Protein AF-0000000071585240 (afdb_homodimer)

Solvent-accessible surface area (backbone atoms only — not comparable to full-atom values): 16404 Å² total; per-residue (Å²): 132,76,30,37,36,28,41,70,48,74,40,79,91,78,52,35,35,42,35,40,30,79,76,40,71,89,50,73,41,76,42,75,44,79,89,45,46,62,61,50,48,33,53,43,52,52,51,50,50,48,51,29,54,75,67,71,43,78,64,72,71,64,50,81,76,52,95,83,46,43,77,33,68,56,56,62,68,46,50,51,34,47,50,42,52,40,50,27,60,75,66,70,51,50,73,67,56,52,16,56,77,66,74,39,53,72,68,56,41,52,39,56,63,31,74,86,42,90,52,61,64,66,57,54,50,48,53,31,41,78,73,43,26,47,72,41,67,48,76,44,74,62,128,130,76,31,37,36,29,40,72,48,74,41,79,91,78,52,36,35,41,36,41,29,78,77,40,71,90,50,74,43,76,41,74,42,81,87,45,45,64,60,49,47,33,53,44,51,52,51,50,49,48,52,27,55,75,67,71,45,77,63,72,71,63,50,80,77,52,96,83,46,42,78,33,67,57,57,62,68,45,50,51,35,47,50,42,51,39,50,27,59,75,67,69,51,48,71,68,56,51,16,57,76,68,73,39,54,73,68,58,42,52,40,56,62,33,74,87,43,90,52,61,64,67,57,55,49,49,52,32,40,78,72,42,26,45,72,41,68,49,76,45,75,62,128

Organism: Yersinia pestis (NCBI:txid632)

Radius of gyration: 21.16 Å; Cα contacts (8 Å, |Δi|>4): 452; chains: 2; bounding box: 47×76×43 Å

InterPro domains:
  IPR031807 HicB-like antitoxin of toxin-antitoxin system [PF15970] (3-83)

Structure (mmCIF, N/CA/C/O backbone):
data_AF-0000000071585240-model_v1
#
loop_
_entity.id
_entity.type
_entity.pdbx_description
1 polymer 'Uncharacterized protein'
#
loop_
_atom_site.group_PDB
_atom_site.id
_atom_site.type_symbol
_atom_site.label_atom_id
_atom_site.label_alt_id
_atom_site.label_comp_id
_atom_site.label_asym_id
_atom_site.label_entity_id
_atom_site.label_seq_id
_atom_site.pdbx_PDB_ins_code
_atom_site.Cartn_x
_atom_site.Cartn_y
_atom_site.Cartn_z
_atom_site.occupancy
_atom_site.B_iso_or_equiv
_atom_site.auth_seq_id
_atom_site.auth_comp_id
_atom_site.auth_asym_id
_atom_site.auth_atom_id
_atom_site.pdbx_PDB_model_num
ATOM 1 N N . MET A 1 1 ? -0.156 11.031 -9.062 1 54.56 1 MET A N 1
ATOM 2 C CA . MET A 1 1 ? 0.652 11.156 -7.852 1 54.56 1 MET A CA 1
ATOM 3 C C . MET A 1 1 ? -0.176 11.711 -6.695 1 54.56 1 MET A C 1
ATOM 5 O O . MET A 1 1 ? -0.992 12.609 -6.891 1 54.56 1 MET A O 1
ATOM 9 N N . PHE A 1 2 ? -0.491 10.844 -5.594 1 74.19 2 PHE A N 1
ATOM 10 C CA . PHE A 1 2 ? -1.431 11.289 -4.57 1 74.19 2 PHE A CA 1
ATOM 11 C C . PHE A 1 2 ? -0.708 12.047 -3.467 1 74.19 2 PHE A C 1
ATOM 13 O O . PHE A 1 2 ? -0.363 11.477 -2.432 1 74.19 2 PHE A O 1
ATOM 20 N N . SER A 1 3 ? -0.188 13.266 -3.861 1 92.06 3 SER A N 1
ATOM 21 C CA . SER A 1 3 ? 0.303 14.195 -2.846 1 92.06 3 SER A CA 1
ATOM 22 C C . SER A 1 3 ? -0.641 15.383 -2.676 1 92.06 3 SER A C 1
ATOM 24 O O . SER A 1 3 ? -1.206 15.875 -3.652 1 92.06 3 SER A O 1
ATOM 26 N N . TYR A 1 4 ? -0.791 15.734 -1.414 1 96.81 4 TYR A N 1
ATOM 27 C CA . TYR A 1 4 ? -1.576 16.938 -1.155 1 96.81 4 TYR A CA 1
ATOM 28 C C . TYR A 1 4 ? -0.718 18.188 -1.29 1 96.81 4 TYR A C 1
ATOM 30 O O . TYR A 1 4 ? 0.447 18.203 -0.886 1 96.81 4 TYR A O 1
ATOM 38 N N . PRO A 1 5 ? -1.305 19.188 -1.881 1 97.19 5 PRO A N 1
ATOM 39 C CA . PRO A 1 5 ? -0.587 20.453 -1.889 1 97.19 5 PRO A CA 1
ATOM 40 C C . PRO A 1 5 ? -0.625 21.172 -0.536 1 97.19 5 PRO A C 1
ATOM 42 O O . PRO A 1 5 ? -1.643 21.125 0.159 1 97.19 5 PRO A O 1
ATOM 45 N N . ALA A 1 6 ? 0.444 21.766 -0.219 1 97.81 6 ALA A N 1
ATOM 46 C CA . ALA A 1 6 ? 0.525 22.672 0.917 1 97.81 6 ALA A CA 1
ATOM 47 C C . ALA A 1 6 ? 1.412 23.875 0.592 1 97.81 6 ALA A C 1
ATOM 49 O O . ALA A 1 6 ? 2.186 23.844 -0.369 1 97.81 6 ALA A O 1
ATOM 50 N N . SER A 1 7 ? 1.179 24.922 1.259 1 97.31 7 SER A N 1
ATOM 51 C CA . SER A 1 7 ? 2.035 26.094 1.187 1 97.31 7 SER A CA 1
ATOM 52 C C . SER A 1 7 ? 2.361 26.625 2.578 1 97.31 7 SER A C 1
ATOM 54 O O . SER A 1 7 ? 1.82 26.141 3.576 1 97.31 7 SER A O 1
ATOM 56 N N . TYR A 1 8 ? 3.396 27.453 2.59 1 97.12 8 TYR A N 1
ATOM 57 C CA . TYR A 1 8 ? 3.678 28.047 3.889 1 97.12 8 TYR A CA 1
ATOM 58 C C . TYR A 1 8 ? 4.027 29.531 3.742 1 97.12 8 TYR A C 1
ATOM 60 O O . TYR A 1 8 ? 4.414 29.969 2.66 1 97.12 8 TYR A O 1
ATOM 68 N N . THR A 1 9 ? 3.752 30.312 4.734 1 96.38 9 THR A N 1
ATOM 69 C CA . THR A 1 9 ? 4.195 31.688 4.898 1 96.38 9 THR A CA 1
ATOM 70 C C . THR A 1 9 ? 5.059 31.844 6.152 1 96.38 9 THR A C 1
ATOM 72 O O . THR A 1 9 ? 4.969 31.016 7.07 1 96.38 9 THR A O 1
ATOM 75 N N . VAL A 1 10 ? 5.91 32.875 6.094 1 95.56 10 VAL A N 1
ATOM 76 C CA . VAL A 1 10 ? 6.797 33.125 7.23 1 95.56 10 VAL A CA 1
ATOM 77 C C . VAL A 1 10 ? 6.391 34.406 7.949 1 95.56 10 VAL A C 1
ATOM 79 O O . VAL A 1 10 ? 6.145 35.438 7.309 1 95.56 10 VAL A O 1
ATOM 82 N N . ASP A 1 11 ? 6.168 34.25 9.242 1 95 11 ASP A N 1
ATOM 83 C CA . ASP A 1 11 ? 6.047 35.406 10.094 1 95 11 ASP A CA 1
ATOM 84 C C . ASP A 1 11 ? 7.414 35.875 10.602 1 95 11 ASP A C 1
ATOM 86 O O . ASP A 1 11 ? 7.969 35.281 11.523 1 95 11 ASP A O 1
ATOM 90 N N . GLU A 1 12 ? 7.906 36.906 10.086 1 92.31 12 GLU A N 1
ATOM 91 C CA . GLU A 1 12 ? 9.258 37.375 10.375 1 92.31 12 GLU A CA 1
ATOM 92 C C . GLU A 1 12 ? 9.398 37.781 11.836 1 92.31 12 GLU A C 1
ATOM 94 O O . GLU A 1 12 ? 10.477 37.656 12.414 1 92.31 12 GLU A O 1
ATOM 99 N N . ALA A 1 13 ? 8.398 38.312 12.398 1 95.12 13 ALA A N 1
ATOM 100 C CA . ALA A 1 13 ? 8.445 38.781 13.781 1 95.12 13 ALA A CA 1
ATOM 101 C C . ALA A 1 13 ? 8.609 37.625 14.758 1 95.12 13 ALA A C 1
ATOM 103 O O . ALA A 1 13 ? 9.414 37.688 15.688 1 95.12 13 ALA A O 1
ATOM 104 N N . SER A 1 14 ? 8 36.438 14.578 1 94.19 14 SER A N 1
ATOM 105 C CA . SER A 1 14 ? 7.992 35.312 15.484 1 94.19 14 SER A CA 1
ATOM 106 C C . SER A 1 14 ? 8.93 34.188 15 1 94.19 14 SER A C 1
ATOM 108 O O . SER A 1 14 ? 9.297 33.312 15.766 1 94.19 14 SER A O 1
ATOM 110 N N . GLY A 1 15 ? 9.32 34.281 13.781 1 94.62 15 GLY A N 1
ATOM 111 C CA . GLY A 1 15 ? 10.133 33.219 13.195 1 94.62 15 GLY A CA 1
ATOM 112 C C . GLY A 1 15 ? 9.344 31.969 12.898 1 94.62 15 GLY A C 1
ATOM 113 O O . GLY A 1 15 ? 9.93 30.906 12.656 1 94.62 15 GLY A O 1
ATOM 114 N N . GLU A 1 16 ? 8.039 32.156 12.953 1 96.38 16 GLU A N 1
ATOM 115 C CA . GLU A 1 16 ? 7.152 31.016 12.758 1 96.38 16 GLU A CA 1
ATOM 116 C C . GLU A 1 16 ? 6.852 30.797 11.281 1 96.38 16 GLU A C 1
ATOM 118 O O . GLU A 1 16 ? 6.684 31.766 10.523 1 96.38 16 GLU A O 1
ATOM 123 N N . TYR A 1 17 ? 6.82 29.531 10.883 1 97.44 17 TYR A N 1
ATOM 124 C CA . TYR A 1 17 ? 6.336 29.125 9.57 1 97.44 17 TYR A CA 1
ATOM 125 C C . TYR A 1 17 ? 4.906 28.609 9.656 1 97.44 17 TYR A C 1
ATOM 127 O O . TYR A 1 17 ? 4.645 27.609 10.328 1 97.44 17 TYR A O 1
ATOM 135 N N . HIS A 1 18 ? 4.02 29.281 8.953 1 97.62 18 HIS A N 1
ATOM 136 C CA . HIS A 1 18 ? 2.615 28.891 8.945 1 97.62 18 HIS A CA 1
ATOM 137 C C . HIS A 1 18 ? 2.277 28.078 7.695 1 97.62 18 HIS A C 1
ATOM 139 O O . HIS A 1 18 ? 2.377 28.594 6.574 1 97.62 18 HIS A O 1
ATOM 145 N N . ILE A 1 19 ? 1.881 26.844 7.93 1 98.19 19 ILE A N 1
ATOM 146 C CA . ILE A 1 19 ? 1.577 25.953 6.82 1 98.19 19 ILE A CA 1
ATOM 147 C C . ILE A 1 19 ? 0.077 25.969 6.539 1 98.19 19 ILE A C 1
ATOM 149 O O . ILE A 1 19 ? -0.736 25.906 7.465 1 98.19 19 ILE A O 1
ATOM 153 N N . HIS A 1 20 ? -0.291 26.031 5.266 1 97.5 20 HIS A N 1
ATOM 154 C CA . HIS A 1 20 ? -1.669 26.078 4.789 1 97.5 20 HIS A CA 1
ATOM 155 C C . HIS A 1 20 ? -1.977 24.891 3.883 1 97.5 20 HIS A C 1
ATOM 157 O O . HIS A 1 20 ? -1.123 24.469 3.1 1 97.5 20 HIS A O 1
ATOM 163 N N . TYR A 1 21 ? -3.168 24.484 4.008 1 98 21 TYR A N 1
ATOM 164 C CA . TYR A 1 21 ? -3.596 23.312 3.248 1 98 21 TYR A CA 1
ATOM 165 C C . TYR A 1 21 ? -4.812 23.625 2.391 1 98 21 TYR A C 1
ATOM 167 O O . TYR A 1 21 ? -5.918 23.797 2.912 1 98 21 TYR A O 1
ATOM 175 N N . ARG A 1 22 ? -4.656 23.516 1.12 1 96.56 22 ARG A N 1
ATOM 176 C CA . ARG A 1 22 ? -5.738 23.875 0.215 1 96.56 22 ARG A CA 1
ATOM 177 C C . ARG A 1 22 ? -6.918 22.922 0.362 1 96.56 22 ARG A C 1
ATOM 179 O O . ARG A 1 22 ? -8.078 23.344 0.308 1 96.56 22 ARG A O 1
ATOM 186 N N . ASP A 1 23 ? -6.672 21.672 0.586 1 97.56 23 ASP A N 1
ATOM 187 C CA . ASP A 1 23 ? -7.723 20.656 0.623 1 97.56 23 ASP A CA 1
ATOM 188 C C . ASP A 1 23 ? -8.289 20.516 2.033 1 97.56 23 ASP A C 1
ATOM 190 O O . ASP A 1 23 ? -9.289 19.828 2.234 1 97.56 23 ASP A O 1
ATOM 194 N N . PHE A 1 24 ? -7.633 21.062 2.982 1 97.62 24 PHE A N 1
ATOM 195 C CA . PHE A 1 24 ? -8.094 21.125 4.363 1 97.62 24 PHE A CA 1
ATOM 196 C C . PHE A 1 24 ? -8.008 22.547 4.898 1 97.62 24 PHE A C 1
ATOM 198 O O . PHE A 1 24 ? -7.203 22.844 5.789 1 97.62 24 PHE A O 1
ATOM 205 N N . PRO A 1 25 ? -8.875 23.438 4.504 1 95.75 25 PRO A N 1
ATOM 206 C CA . PRO A 1 25 ? -8.734 24.859 4.754 1 95.75 25 PRO A CA 1
ATOM 207 C C . PRO A 1 25 ? -8.859 25.219 6.234 1 95.75 25 PRO A C 1
ATOM 209 O O . PRO A 1 25 ? -8.383 26.281 6.664 1 95.75 25 PRO A O 1
ATOM 212 N N . GLU A 1 26 ? -9.469 24.391 6.996 1 94.19 26 GLU A N 1
ATOM 213 C CA . GLU A 1 26 ? -9.648 24.672 8.414 1 94.19 26 GLU A CA 1
ATOM 214 C C . GLU A 1 26 ? -8.398 24.312 9.211 1 94.19 26 GLU A C 1
ATOM 216 O O . GLU A 1 26 ? -8.297 24.625 10.398 1 94.19 26 GLU A O 1
ATOM 221 N N . LEU A 1 27 ? -7.516 23.625 8.555 1 95.06 27 LEU A N 1
ATOM 222 C CA . LEU A 1 27 ? -6.305 23.156 9.211 1 95.06 27 LEU A CA 1
ATOM 223 C C . LEU A 1 27 ? -5.18 24.172 9.086 1 95.06 27 LEU A C 1
ATOM 225 O O . LEU A 1 27 ? -5.039 24.828 8.047 1 95.06 27 LEU A O 1
ATOM 229 N N . ASN A 1 28 ? -4.426 24.328 10.062 1 93.31 28 ASN A N 1
ATOM 230 C CA . ASN A 1 28 ? -3.184 25.094 10.078 1 93.31 28 ASN A CA 1
ATOM 231 C C . ASN A 1 28 ? -2.117 24.422 10.93 1 93.31 28 ASN A C 1
ATOM 233 O O . ASN A 1 28 ? -2.428 23.812 11.961 1 93.31 28 ASN A O 1
ATOM 237 N N . SER A 1 29 ? -0.924 24.453 10.438 1 97.5 29 SER A N 1
ATOM 238 C CA . SER A 1 29 ? 0.234 23.953 11.164 1 97.5 29 SER A CA 1
ATOM 239 C C . SER A 1 29 ? 1.315 25.016 11.297 1 97.5 29 SER A C 1
ATOM 241 O O . SER A 1 29 ? 1.409 25.922 10.469 1 97.5 29 SER A O 1
ATOM 243 N N . VAL A 1 30 ? 2.031 24.953 12.367 1 97.25 30 VAL A N 1
ATOM 244 C CA . VAL A 1 30 ? 3.127 25.891 12.594 1 97.25 30 VAL A CA 1
ATOM 245 C C . VAL A 1 30 ? 4.395 25.109 12.961 1 97.25 30 VAL A C 1
ATOM 247 O O . VAL A 1 30 ? 4.336 24.109 13.664 1 97.25 30 VAL A O 1
ATOM 250 N N . THR A 1 31 ? 5.449 25.531 12.461 1 97.62 31 THR A N 1
ATOM 251 C CA . THR A 1 31 ? 6.762 25.031 12.852 1 97.62 31 THR A CA 1
ATOM 252 C C . THR A 1 31 ? 7.762 26.172 12.961 1 97.62 31 THR A C 1
ATOM 254 O O . THR A 1 31 ? 7.484 27.297 12.531 1 97.62 31 THR A O 1
ATOM 257 N N . TYR A 1 32 ? 8.906 25.969 13.578 1 95.81 32 TYR A N 1
ATOM 258 C CA . TYR A 1 32 ? 9.859 27.031 13.852 1 95.81 32 TYR A CA 1
ATOM 259 C C . TYR A 1 32 ? 11.125 26.844 13.023 1 95.81 32 TYR A C 1
ATOM 261 O O . TYR A 1 32 ? 12.133 27.531 13.25 1 95.81 32 TYR A O 1
ATOM 269 N N . SER A 1 33 ? 11.133 25.906 12.172 1 95.75 33 SER A N 1
ATOM 270 C CA . SER A 1 33 ? 12.273 25.656 11.305 1 95.75 33 SER A CA 1
ATOM 271 C C . SER A 1 33 ? 11.82 25.297 9.891 1 95.75 33 SER A C 1
ATOM 273 O O . SER A 1 33 ? 10.914 24.484 9.711 1 95.75 33 SER A O 1
ATOM 275 N N . LEU A 1 34 ? 12.461 25.891 8.953 1 94.38 34 LEU A N 1
ATOM 276 C CA . LEU A 1 34 ? 12.188 25.594 7.555 1 94.38 34 LEU A CA 1
ATOM 277 C C . LEU A 1 34 ? 12.398 24.125 7.258 1 94.38 34 LEU A C 1
ATOM 279 O O . LEU A 1 34 ? 11.641 23.516 6.496 1 94.38 34 LEU A O 1
ATOM 283 N N . GLU A 1 35 ? 13.336 23.5 7.887 1 95.69 35 GLU A N 1
ATOM 284 C CA . GLU A 1 35 ? 13.688 22.109 7.648 1 95.69 35 GLU A CA 1
ATOM 285 C C . GLU A 1 35 ? 12.57 21.172 8.102 1 95.69 35 GLU A C 1
ATOM 287 O O . GLU A 1 35 ? 12.484 20.031 7.633 1 95.69 35 GLU A O 1
ATOM 292 N N . ASP A 1 36 ? 11.641 21.656 8.945 1 96.81 36 ASP A N 1
ATOM 293 C CA . ASP A 1 36 ? 10.609 20.812 9.531 1 96.81 36 ASP A CA 1
ATOM 294 C C . ASP A 1 36 ? 9.281 20.984 8.797 1 96.81 36 ASP A C 1
ATOM 296 O O . ASP A 1 36 ? 8.305 20.281 9.094 1 96.81 36 ASP A O 1
ATOM 300 N N . VAL A 1 37 ? 9.234 21.891 7.824 1 96.62 37 VAL A N 1
ATOM 301 C CA . VAL A 1 37 ? 7.969 22.281 7.203 1 96.62 37 VAL A CA 1
ATOM 302 C C . VAL A 1 37 ? 7.316 21.062 6.555 1 96.62 37 VAL A C 1
ATOM 304 O O . VAL A 1 37 ? 6.125 20.812 6.754 1 96.62 37 VAL A O 1
ATOM 307 N N . GLU A 1 38 ? 8.078 20.25 5.859 1 94.31 38 GLU A N 1
ATOM 308 C CA . GLU A 1 38 ? 7.508 19.094 5.16 1 94.31 38 GLU A CA 1
ATOM 309 C C . GLU A 1 38 ? 6.953 18.078 6.145 1 94.31 38 GLU A C 1
ATOM 311 O O . GLU A 1 38 ? 5.852 17.562 5.953 1 94.31 38 GLU A O 1
ATOM 316 N N . LEU A 1 39 ? 7.75 17.812 7.113 1 95.44 39 LEU A N 1
ATOM 317 C CA . LEU A 1 39 ? 7.324 16.844 8.125 1 95.44 39 LEU A CA 1
ATOM 318 C C . LEU A 1 39 ? 6.066 17.328 8.836 1 95.44 39 LEU A C 1
ATOM 320 O O . LEU A 1 39 ? 5.125 16.562 9.039 1 95.44 39 LEU A O 1
ATOM 324 N N . GLU A 1 40 ? 6.086 18.578 9.203 1 97.69 40 GLU A N 1
ATOM 325 C CA . GLU A 1 40 ? 4.926 19.172 9.859 1 97.69 40 GLU A CA 1
ATOM 326 C C . GLU A 1 40 ? 3.699 19.125 8.953 1 97.69 40 GLU A C 1
ATOM 328 O O . GLU A 1 40 ? 2.586 18.859 9.414 1 97.69 40 GLU A O 1
ATOM 333 N N . ALA A 1 41 ? 3.955 19.375 7.684 1 97.81 41 ALA A N 1
ATOM 334 C CA . ALA A 1 41 ? 2.859 19.359 6.719 1 97.81 41 ALA A CA 1
ATOM 335 C C . ALA A 1 41 ? 2.24 17.953 6.625 1 97.81 41 ALA A C 1
ATOM 337 O O . ALA A 1 41 ? 1.017 17.828 6.562 1 97.81 41 ALA A O 1
ATOM 338 N N . GLN A 1 42 ? 3.053 16.938 6.629 1 96.38 42 GLN A N 1
ATOM 339 C CA . GLN A 1 42 ? 2.549 15.57 6.562 1 96.38 42 GLN A CA 1
ATOM 340 C C . GLN A 1 42 ? 1.709 15.234 7.793 1 96.38 42 GLN A C 1
ATOM 342 O O . GLN A 1 42 ? 0.634 14.641 7.676 1 96.38 42 GLN A O 1
ATOM 347 N N . GLU A 1 43 ? 2.205 15.609 8.914 1 97.19 43 GLU A N 1
ATOM 348 C CA . GLU A 1 43 ? 1.443 15.406 10.141 1 97.19 43 GLU A CA 1
ATOM 349 C C . GLU A 1 43 ? 0.112 16.156 10.102 1 97.19 43 GLU A C 1
ATOM 351 O O . GLU A 1 43 ? -0.904 15.648 10.578 1 97.19 43 GLU A O 1
ATOM 356 N N . GLY A 1 44 ? 0.169 17.344 9.578 1 97.62 44 GLY A N 1
ATOM 357 C CA . GLY A 1 44 ? -1.056 18.109 9.406 1 97.62 44 GLY A CA 1
ATOM 358 C C . GLY A 1 44 ? -2.09 17.391 8.547 1 97.62 44 GLY A C 1
ATOM 359 O O . GLY A 1 44 ? -3.268 17.344 8.906 1 97.62 44 GLY A O 1
ATOM 360 N N . ILE A 1 45 ? -1.658 16.859 7.477 1 97.06 45 ILE A N 1
ATOM 361 C CA . ILE A 1 45 ? -2.568 16.141 6.59 1 97.06 45 ILE A CA 1
ATOM 362 C C . ILE A 1 45 ? -3.17 14.953 7.328 1 97.06 45 ILE A C 1
ATOM 364 O O . ILE A 1 45 ? -4.371 14.695 7.227 1 97.06 45 ILE A O 1
ATOM 368 N N . LYS A 1 46 ? -2.35 14.211 8.055 1 97.19 46 LYS A N 1
ATOM 369 C CA . LYS A 1 46 ? -2.854 13.102 8.867 1 97.19 46 LYS A CA 1
ATOM 370 C C . LYS A 1 46 ? -3.941 13.578 9.82 1 97.19 46 LYS A C 1
ATOM 372 O O . LYS A 1 46 ? -5 12.953 9.93 1 97.19 46 LYS A O 1
ATOM 377 N N . ASN A 1 47 ? -3.691 14.711 10.461 1 97.94 47 ASN A N 1
ATOM 378 C CA . ASN A 1 47 ? -4.664 15.297 11.375 1 97.94 47 ASN A CA 1
ATOM 379 C C . ASN A 1 47 ? -5.957 15.672 10.648 1 97.94 47 ASN A C 1
ATOM 381 O O . ASN A 1 47 ? -7.051 15.477 11.188 1 97.94 47 ASN A O 1
ATOM 385 N N . GLY A 1 48 ? -5.816 16.266 9.492 1 97.88 48 GLY A N 1
ATOM 386 C CA . GLY A 1 48 ? -6.988 16.609 8.703 1 97.88 48 GLY A CA 1
ATOM 387 C C . GLY A 1 48 ? -7.832 15.406 8.336 1 97.88 48 GLY A C 1
ATOM 388 O O . GLY A 1 48 ? -9.062 15.445 8.461 1 97.88 48 GLY A O 1
ATOM 389 N N . VAL A 1 49 ? -7.195 14.352 7.934 1 97.88 49 VAL A N 1
ATOM 390 C CA . VAL A 1 49 ? -7.891 13.117 7.586 1 97.88 49 VAL A CA 1
ATOM 391 C C . VAL A 1 49 ? -8.617 12.57 8.812 1 97.88 49 VAL A C 1
ATOM 393 O O . VAL A 1 49 ? -9.797 12.227 8.742 1 97.88 49 VAL A O 1
ATOM 396 N N . ALA A 1 50 ? -7.914 12.531 9.914 1 97.75 50 ALA A N 1
ATOM 397 C CA . ALA A 1 50 ? -8.5 12.047 11.164 1 97.75 50 ALA A CA 1
ATOM 398 C C . ALA A 1 50 ? -9.727 12.875 11.547 1 97.75 50 ALA A C 1
ATOM 400 O O . ALA A 1 50 ? -10.734 12.328 11.992 1 97.75 50 ALA A O 1
ATOM 401 N N . ALA A 1 51 ? -9.656 14.164 11.391 1 97.62 51 ALA A N 1
ATOM 402 C CA . ALA A 1 51 ? -10.75 15.062 11.75 1 97.62 51 ALA A CA 1
ATOM 403 C C . ALA A 1 51 ? -11.984 14.797 10.891 1 97.62 51 ALA A C 1
ATOM 405 O O . ALA A 1 51 ? -13.109 14.734 11.398 1 97.62 51 ALA A O 1
ATOM 406 N N . GLU A 1 52 ? -11.734 14.688 9.586 1 97.69 52 GLU A N 1
ATOM 407 C CA . GLU A 1 52 ? -12.852 14.383 8.695 1 97.69 52 GLU A CA 1
ATOM 408 C C . GLU A 1 52 ? -13.508 13.062 9.07 1 97.69 52 GLU A C 1
ATOM 410 O O . GLU A 1 52 ? -14.734 12.945 9.055 1 97.69 52 GLU A O 1
ATOM 415 N N . MET A 1 53 ? -12.695 12.07 9.383 1 97.62 53 MET A N 1
ATOM 416 C CA . MET A 1 53 ? -13.219 10.758 9.758 1 97.62 53 MET A CA 1
ATOM 417 C C . MET A 1 53 ? -14.055 10.852 11.023 1 97.62 53 MET A C 1
ATOM 419 O O . MET A 1 53 ? -15.141 10.273 11.102 1 97.62 53 MET A O 1
ATOM 423 N N . GLU A 1 54 ? -13.539 11.539 11.969 1 96.31 54 GLU A N 1
ATOM 424 C CA . GLU A 1 54 ? -14.242 11.711 13.234 1 96.31 54 GLU A CA 1
ATOM 425 C C . GLU A 1 54 ? -15.609 12.344 13.023 1 96.31 54 GLU A C 1
ATOM 427 O O . GLU A 1 54 ? -16.578 11.969 13.688 1 96.31 54 GLU A O 1
ATOM 432 N N . GLU A 1 55 ? -15.695 13.227 12.078 1 96.81 55 GLU A N 1
ATOM 433 C CA . GLU A 1 55 ? -16.938 13.945 11.82 1 96.81 55 GLU A CA 1
ATOM 434 C C . GLU A 1 55 ? -17.766 13.25 10.742 1 96.81 55 GLU A C 1
ATOM 436 O O . GLU A 1 55 ? -18.781 13.781 10.289 1 96.81 55 GLU A O 1
ATOM 441 N N . ARG A 1 56 ? -17.281 12.164 10.266 1 96.56 56 ARG A N 1
ATOM 442 C CA . ARG A 1 56 ? -17.953 11.367 9.25 1 96.56 56 ARG A CA 1
ATOM 443 C C . ARG A 1 56 ? -18.188 12.188 7.984 1 96.56 56 ARG A C 1
ATOM 445 O O . ARG A 1 56 ? -19.297 12.211 7.449 1 96.56 56 ARG A O 1
ATOM 452 N N . ARG A 1 57 ? -17.156 12.867 7.574 1 97.62 57 ARG A N 1
ATOM 453 C CA . ARG A 1 57 ? -17.172 13.641 6.336 1 97.62 57 ARG A CA 1
ATOM 454 C C . ARG A 1 57 ? -16.234 13.023 5.297 1 97.62 57 ARG A C 1
ATOM 456 O O . ARG A 1 57 ? -15.297 12.312 5.648 1 97.62 57 ARG A O 1
ATOM 463 N N . LEU A 1 58 ? -16.531 13.312 4.051 1 97.75 58 LEU A N 1
ATOM 464 C CA . LEU A 1 58 ? -15.695 12.844 2.957 1 97.75 58 LEU A CA 1
ATOM 465 C C . LEU A 1 58 ? -14.297 13.445 3.045 1 97.75 58 LEU A C 1
ATOM 467 O O . LEU A 1 58 ? -14.148 14.641 3.326 1 97.75 58 LEU A O 1
ATOM 471 N N . ILE A 1 59 ? -13.367 12.609 2.91 1 97.69 59 ILE A N 1
ATOM 472 C CA . ILE A 1 59 ? -11.984 13.07 2.816 1 97.69 59 ILE A CA 1
ATOM 473 C C . ILE A 1 59 ? -11.688 13.523 1.39 1 97.69 59 ILE A C 1
ATOM 475 O O . ILE A 1 59 ? -11.891 12.766 0.437 1 97.69 59 ILE A O 1
ATOM 479 N N . PRO A 1 60 ? -11.242 14.703 1.225 1 96.88 60 PRO A N 1
ATOM 480 C CA . PRO A 1 60 ? -11.047 15.211 -0.136 1 96.88 60 PRO A CA 1
ATOM 481 C C . PRO A 1 60 ? -9.891 14.516 -0.858 1 96.88 60 PRO A C 1
ATOM 483 O O . PRO A 1 60 ? -8.898 14.148 -0.229 1 96.88 60 PRO A O 1
ATOM 486 N N . ALA A 1 61 ? -10.07 14.383 -2.133 1 95 61 ALA A N 1
ATOM 487 C CA . ALA A 1 61 ? -8.938 14.008 -2.967 1 95 61 ALA A CA 1
ATOM 488 C C . ALA A 1 61 ? -7.918 15.141 -3.057 1 95 61 ALA A C 1
ATOM 490 O O . ALA A 1 61 ? -8.273 16.312 -2.957 1 95 61 ALA A O 1
ATOM 491 N N . PRO A 1 62 ? -6.672 14.766 -3.195 1 95.75 62 PRO A N 1
ATOM 492 C CA . PRO A 1 62 ? -5.668 15.82 -3.352 1 95.75 62 PRO A CA 1
ATOM 493 C C . PRO A 1 62 ? -5.902 16.672 -4.594 1 95.75 62 PRO A C 1
ATOM 495 O O . PRO A 1 62 ? -6.129 16.141 -5.684 1 95.75 62 PRO A O 1
ATOM 498 N N . SER A 1 63 ? -5.844 17.969 -4.41 1 95.69 63 SER A N 1
ATOM 499 C CA . SER A 1 63 ? -5.895 18.891 -5.539 1 95.69 63 SER A CA 1
ATOM 500 C C . SER A 1 63 ? -4.578 18.891 -6.309 1 95.69 63 SER A C 1
ATOM 502 O O . SER A 1 63 ? -3.547 18.469 -5.785 1 95.69 63 SER A O 1
ATOM 504 N N . ALA A 1 64 ? -4.66 19.406 -7.504 1 94.38 64 ALA A N 1
ATOM 505 C CA . ALA A 1 64 ? -3.455 19.516 -8.32 1 94.38 64 ALA A CA 1
ATOM 506 C C . ALA A 1 64 ? -2.463 20.5 -7.695 1 94.38 64 ALA A C 1
ATOM 508 O O . ALA A 1 64 ? -2.859 21.531 -7.137 1 94.38 64 ALA A O 1
ATOM 509 N N . LEU A 1 65 ? -1.224 20.141 -7.859 1 95.12 65 LEU A N 1
ATOM 510 C CA . LEU A 1 65 ? -0.175 21.031 -7.379 1 95.12 65 LEU A CA 1
ATOM 511 C C . LEU A 1 65 ? -0.168 22.344 -8.164 1 95.12 65 LEU A C 1
ATOM 513 O O . LEU A 1 65 ? -0.391 22.344 -9.383 1 95.12 65 LEU A O 1
ATOM 517 N N . GLN A 1 66 ? -0.008 23.406 -7.535 1 95.56 66 GLN A N 1
ATOM 518 C CA . GLN A 1 66 ? 0.197 24.734 -8.117 1 95.56 66 GLN A CA 1
ATOM 519 C C . GLN A 1 66 ? 1.623 25.219 -7.887 1 95.56 66 GLN A C 1
ATOM 521 O O . GLN A 1 66 ? 2.32 24.719 -7.004 1 95.56 66 GLN A O 1
ATOM 526 N N . PRO A 1 67 ? 2.043 26.172 -8.773 1 95.19 67 PRO A N 1
ATOM 527 C CA . PRO A 1 67 ? 3.389 26.703 -8.555 1 95.19 67 PRO A CA 1
ATOM 528 C C . PRO A 1 67 ? 3.598 27.188 -7.121 1 95.19 67 PRO A C 1
ATOM 530 O O . PRO A 1 67 ? 2.748 27.906 -6.578 1 95.19 67 PRO A O 1
ATOM 533 N N . GLY A 1 68 ? 4.715 26.734 -6.531 1 93.69 68 GLY A N 1
ATOM 534 C CA . GLY A 1 68 ? 5.035 27.172 -5.184 1 93.69 68 GLY A CA 1
ATOM 535 C C . GLY A 1 68 ? 4.566 26.203 -4.117 1 93.69 68 GLY A C 1
ATOM 536 O O . GLY A 1 68 ? 4.984 26.281 -2.961 1 93.69 68 GLY A O 1
ATOM 537 N N . ASP A 1 69 ? 3.768 25.266 -4.465 1 95.94 69 ASP A N 1
ATOM 538 C CA . ASP A 1 69 ? 3.281 24.266 -3.512 1 95.94 69 ASP A CA 1
ATOM 539 C C . ASP A 1 69 ? 4.398 23.312 -3.096 1 95.94 69 ASP A C 1
ATOM 541 O O . ASP A 1 69 ? 5.305 23.031 -3.881 1 95.94 69 ASP A O 1
ATOM 545 N N . ILE A 1 70 ? 4.246 22.938 -1.849 1 94.69 70 ILE A N 1
ATOM 546 C CA . ILE A 1 70 ? 4.926 21.734 -1.402 1 94.69 70 ILE A CA 1
ATOM 547 C C . ILE A 1 70 ? 4.043 20.516 -1.678 1 94.69 70 ILE A C 1
ATOM 549 O O . ILE A 1 70 ? 2.836 20.547 -1.437 1 94.69 70 ILE A O 1
ATOM 553 N N . ALA A 1 71 ? 4.684 19.5 -2.33 1 94.75 71 ALA A N 1
ATOM 554 C CA . ALA A 1 71 ? 3.979 18.234 -2.486 1 94.75 71 ALA A CA 1
ATOM 555 C C . ALA A 1 71 ? 4.109 17.375 -1.232 1 94.75 71 ALA A C 1
ATOM 557 O O . ALA A 1 71 ? 5.188 16.859 -0.938 1 94.75 71 ALA A O 1
ATOM 558 N N . VAL A 1 72 ? 3.062 17.188 -0.523 1 95.56 72 VAL A N 1
ATOM 559 C CA . VAL A 1 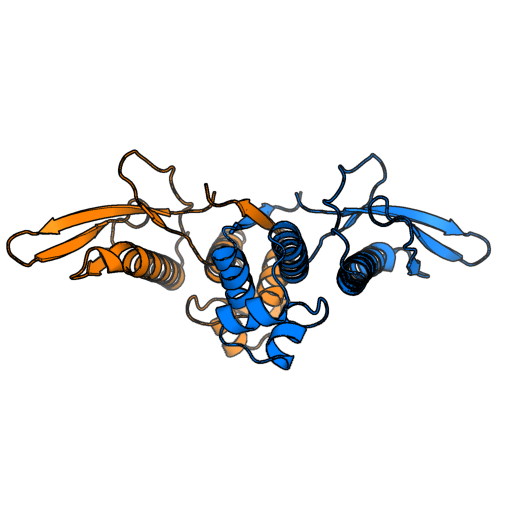72 ? 3.111 16.469 0.746 1 95.56 72 VAL A CA 1
ATOM 560 C C . VAL A 1 72 ? 2.764 15 0.52 1 95.56 72 VAL A C 1
ATOM 562 O O . VAL A 1 72 ? 1.637 14.68 0.142 1 95.56 72 VAL A O 1
ATOM 565 N N . HIS A 1 73 ? 3.725 14.188 0.768 1 92.19 73 HIS A N 1
ATOM 566 C CA . HIS A 1 73 ? 3.521 12.75 0.635 1 92.19 73 HIS A CA 1
ATOM 567 C C . HIS A 1 73 ? 2.605 12.219 1.732 1 92.19 73 HIS A C 1
ATOM 569 O O . HIS A 1 73 ? 2.768 12.562 2.904 1 92.19 73 HIS A O 1
ATOM 575 N N . VAL A 1 74 ? 1.681 11.438 1.329 1 93.88 74 VAL A N 1
ATOM 576 C CA . VAL A 1 74 ? 0.793 10.766 2.27 1 93.88 74 VAL A CA 1
ATOM 577 C C . VAL A 1 74 ? 1.171 9.289 2.365 1 93.88 74 VAL A C 1
ATOM 579 O O . VAL A 1 74 ? 1.167 8.57 1.36 1 93.88 74 VAL A O 1
ATOM 582 N N . PRO A 1 75 ? 1.504 8.828 3.574 1 94.62 75 PRO A N 1
ATOM 583 C CA . PRO A 1 75 ? 1.837 7.41 3.709 1 94.62 75 PRO A CA 1
ATOM 584 C C . PRO A 1 75 ? 0.742 6.492 3.17 1 94.62 75 PRO A C 1
ATOM 586 O O . PRO A 1 75 ? -0.442 6.836 3.234 1 94.62 75 PRO A O 1
ATOM 589 N N . ILE A 1 76 ? 1.104 5.348 2.715 1 95.5 76 ILE A N 1
ATOM 590 C CA . ILE A 1 76 ? 0.229 4.383 2.061 1 95.5 76 ILE A CA 1
ATOM 591 C C . ILE A 1 76 ? -0.929 4.023 2.988 1 95.5 76 ILE A C 1
ATOM 593 O O . ILE A 1 76 ? -2.09 4.016 2.57 1 95.5 76 ILE A O 1
ATOM 597 N N . LEU A 1 77 ? -0.613 3.736 4.242 1 96.19 77 LEU 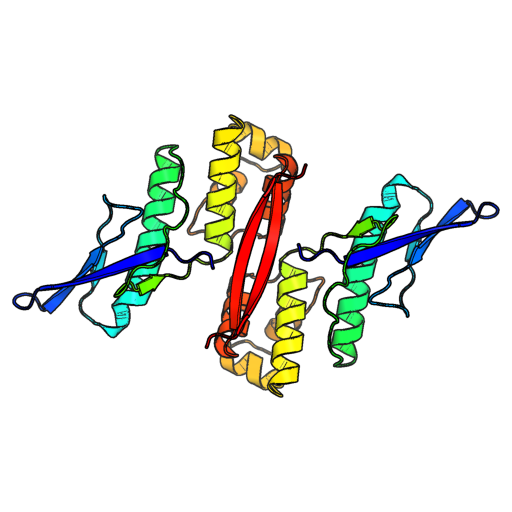A N 1
ATOM 598 C CA . LEU A 1 77 ? -1.64 3.328 5.195 1 96.19 77 LEU A CA 1
ATOM 599 C C . LEU A 1 77 ? -2.686 4.422 5.371 1 96.19 77 LEU A C 1
ATO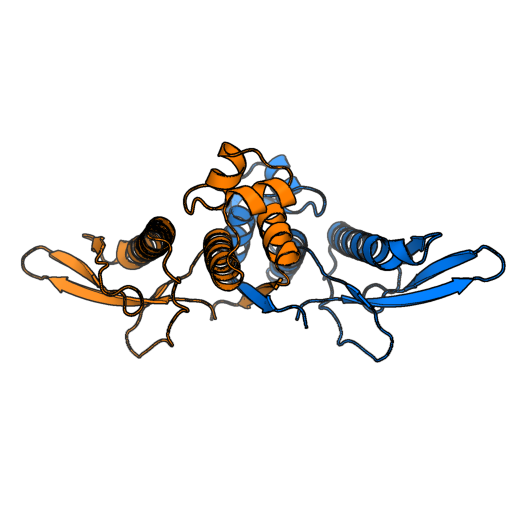M 601 O O . LEU A 1 77 ? -3.883 4.141 5.445 1 96.19 77 LEU A O 1
ATOM 605 N N . VAL A 1 78 ? -2.236 5.629 5.453 1 96.25 78 VAL A N 1
ATOM 606 C CA . VAL A 1 78 ? -3.156 6.746 5.645 1 96.25 78 VAL A CA 1
ATOM 607 C C . VAL A 1 78 ? -4.07 6.879 4.43 1 96.25 78 VAL A C 1
ATOM 609 O O . VAL A 1 78 ? -5.277 7.074 4.57 1 96.25 78 VAL A O 1
ATOM 612 N N . ARG A 1 79 ? -3.512 6.781 3.324 1 96.25 79 ARG A N 1
ATOM 613 C CA . ARG A 1 79 ? -4.293 6.863 2.094 1 96.25 79 ARG A CA 1
ATOM 614 C C . ARG A 1 79 ? -5.328 5.746 2.031 1 96.25 79 ARG A C 1
ATOM 616 O O . ARG A 1 79 ? -6.488 5.988 1.688 1 96.25 79 ARG A O 1
ATOM 623 N N . LEU A 1 80 ? -4.898 4.57 2.32 1 96.81 80 LEU A N 1
ATOM 624 C CA . LEU A 1 80 ? -5.82 3.441 2.297 1 96.81 80 LEU A CA 1
ATOM 625 C C . LEU A 1 80 ? -6.957 3.645 3.297 1 96.81 80 LEU A C 1
ATOM 627 O O . LEU A 1 80 ? -8.117 3.346 2.996 1 96.81 80 LEU A O 1
ATOM 631 N N . LYS A 1 81 ? -6.613 4.109 4.449 1 97.62 81 LYS A N 1
ATOM 632 C CA . LYS A 1 81 ? -7.641 4.363 5.457 1 97.62 81 LYS A CA 1
ATOM 633 C C . LYS A 1 81 ? -8.609 5.449 4.996 1 97.62 81 LYS A C 1
ATOM 635 O O . LYS A 1 81 ? -9.812 5.34 5.203 1 97.62 81 LYS A O 1
ATOM 640 N N . ALA A 1 82 ? -8.062 6.469 4.41 1 97.38 82 ALA A N 1
ATOM 641 C CA . ALA A 1 82 ? -8.906 7.535 3.879 1 97.38 82 ALA A CA 1
ATOM 642 C C . ALA A 1 82 ? -9.875 7 2.824 1 97.38 82 ALA A C 1
ATOM 644 O O . ALA A 1 82 ? -11.062 7.316 2.842 1 97.38 82 ALA A O 1
ATOM 645 N N . GLU A 1 83 ? -9.359 6.211 1.967 1 97 83 GLU A N 1
ATOM 646 C CA . GLU A 1 83 ? -10.172 5.641 0.895 1 97 83 GLU A CA 1
ATOM 647 C C . GLU A 1 83 ? -11.219 4.68 1.447 1 97 83 GLU A C 1
ATOM 649 O O . GLU A 1 83 ? -12.352 4.637 0.952 1 97 83 GLU A O 1
ATOM 654 N N . LEU A 1 84 ? -10.805 3.906 2.424 1 98.06 84 LEU A N 1
ATOM 655 C CA . LEU A 1 84 ? -11.766 3.008 3.051 1 98.06 84 LEU A CA 1
ATOM 656 C C . LEU A 1 84 ? -12.906 3.795 3.691 1 98.06 84 LEU A C 1
ATOM 658 O O . LEU A 1 84 ? -14.078 3.453 3.514 1 98.06 84 LEU A O 1
ATOM 662 N N . HIS A 1 85 ? -12.57 4.824 4.426 1 98.31 85 HIS A N 1
ATOM 663 C CA . HIS A 1 85 ? -13.57 5.691 5.031 1 98.31 85 HIS A CA 1
ATOM 664 C C . HIS A 1 85 ? -14.547 6.223 3.986 1 98.31 85 HIS A C 1
ATOM 666 O O . HIS A 1 85 ? -15.766 6.145 4.168 1 98.31 85 HIS A O 1
ATOM 672 N N . ASN A 1 86 ? -14 6.766 2.895 1 98 86 ASN A N 1
ATOM 673 C CA . ASN A 1 86 ? -14.844 7.309 1.832 1 98 86 ASN A CA 1
ATOM 674 C C . ASN A 1 86 ? -15.727 6.23 1.213 1 98 86 ASN A C 1
ATOM 676 O O . ASN A 1 86 ? -16.891 6.484 0.904 1 98 86 ASN A O 1
ATOM 680 N N . ALA A 1 87 ? -15.195 5.047 1.011 1 98 87 ALA A N 1
ATOM 681 C CA . ALA A 1 87 ? -15.961 3.93 0.463 1 98 87 ALA A CA 1
ATOM 682 C C . ALA A 1 87 ? -17.109 3.549 1.389 1 98 87 ALA A C 1
ATOM 684 O O . ALA A 1 87 ? -18.219 3.268 0.926 1 98 87 ALA A O 1
ATOM 685 N N . MET A 1 88 ? -16.812 3.504 2.668 1 98.31 88 MET A N 1
ATOM 686 C CA . MET A 1 88 ? -17.844 3.176 3.652 1 98.31 88 MET A CA 1
ATOM 687 C C . MET A 1 88 ? -18.953 4.215 3.645 1 98.31 88 MET A C 1
ATOM 689 O O . MET A 1 88 ? -20.141 3.867 3.693 1 98.31 88 MET A O 1
ATOM 693 N N . LEU A 1 89 ? -18.578 5.469 3.566 1 97.56 89 LEU A N 1
ATOM 694 C CA . LEU A 1 89 ? -19.578 6.531 3.492 1 97.56 89 LEU A CA 1
ATOM 695 C C . LEU A 1 89 ? -20.422 6.395 2.232 1 97.56 89 LEU A C 1
ATOM 697 O O . LEU A 1 89 ? -21.656 6.469 2.295 1 97.56 89 LEU A O 1
ATOM 701 N N . ALA A 1 90 ? -19.781 6.176 1.136 1 95.75 90 ALA A N 1
ATOM 702 C CA . ALA A 1 90 ? -20.453 6.086 -0.155 1 95.75 90 ALA A CA 1
ATOM 703 C C . ALA A 1 90 ? -21.438 4.914 -0.18 1 95.75 90 ALA A C 1
ATOM 705 O O . ALA A 1 90 ? -22.484 4.992 -0.814 1 95.75 90 ALA A O 1
ATOM 706 N N . SER A 1 91 ? -21.094 3.887 0.464 1 96.62 91 SER A N 1
ATOM 707 C CA . SER A 1 91 ? -21.922 2.688 0.454 1 96.62 91 SER A CA 1
ATOM 708 C C . SER A 1 91 ? -22.812 2.625 1.686 1 96.62 91 SER A C 1
ATOM 710 O O . SER A 1 91 ? -23.484 1.618 1.919 1 96.62 91 SER A O 1
ATOM 712 N N . ASP A 1 92 ? -22.734 3.635 2.535 1 97.19 92 ASP A N 1
ATOM 713 C CA . ASP A 1 92 ? -23.5 3.711 3.779 1 97.19 92 ASP A CA 1
ATOM 714 C C . ASP A 1 92 ? -23.203 2.504 4.672 1 97.19 92 ASP A C 1
ATOM 716 O O . ASP A 1 92 ? -24.141 1.901 5.223 1 97.19 92 ASP A O 1
ATOM 720 N N . THR A 1 93 ? -22.016 2.084 4.707 1 97.75 93 THR A N 1
ATOM 721 C CA . THR A 1 93 ? -21.578 0.978 5.555 1 97.75 93 THR A CA 1
ATOM 722 C C . THR A 1 93 ? -21.141 1.486 6.926 1 97.75 93 THR A C 1
ATOM 724 O O . THR A 1 93 ? -20.234 2.316 7.031 1 97.75 93 THR A O 1
ATOM 727 N N . ARG A 1 94 ? -21.812 0.947 8.023 1 96.81 94 ARG A N 1
ATOM 728 C CA . ARG A 1 94 ? -21.453 1.318 9.383 1 96.81 94 ARG A CA 1
ATOM 729 C C . ARG A 1 94 ? -20.219 0.565 9.844 1 96.81 94 ARG A C 1
ATOM 731 O O . ARG A 1 94 ? -19.906 -0.509 9.328 1 96.81 94 ARG A O 1
ATOM 738 N N . LYS A 1 95 ? -19.5 1.192 10.75 1 96.62 95 LYS A N 1
ATOM 739 C CA . LYS A 1 95 ? -18.281 0.586 11.305 1 96.62 95 LYS A CA 1
ATOM 740 C C . LYS A 1 95 ? -18.562 -0.82 11.82 1 96.62 95 LYS A C 1
ATOM 742 O O . LYS A 1 95 ? -17.781 -1.744 11.586 1 96.62 95 LYS A O 1
ATOM 747 N N . ALA A 1 96 ? -19.719 -1 12.406 1 97.31 96 ALA A N 1
ATOM 748 C CA . ALA A 1 96 ? -20.094 -2.293 12.977 1 97.31 96 ALA A CA 1
ATOM 749 C C . ALA A 1 96 ? -20.297 -3.338 11.883 1 97.31 96 ALA A C 1
ATOM 751 O O . ALA A 1 96 ? -19.891 -4.492 12.047 1 97.31 96 ALA A O 1
ATOM 752 N N . ASP A 1 97 ? -20.844 -2.965 10.82 1 98.12 97 ASP A N 1
ATOM 753 C CA . ASP A 1 97 ? -21.078 -3.867 9.688 1 98.12 97 ASP A CA 1
ATOM 754 C C . ASP A 1 97 ? -19.75 -4.273 9.039 1 98.12 97 ASP A C 1
ATOM 756 O O . ASP A 1 97 ? -19.562 -5.438 8.688 1 98.12 97 ASP A O 1
ATOM 760 N N . MET A 1 98 ? -18.891 -3.295 8.875 1 98.06 98 MET A N 1
ATOM 761 C CA . MET A 1 98 ? -17.578 -3.59 8.312 1 98.06 98 MET A CA 1
ATOM 762 C C . MET A 1 98 ? -16.812 -4.555 9.211 1 98.06 98 MET A C 1
ATOM 764 O O . MET A 1 98 ? -16.188 -5.496 8.719 1 98.06 98 MET A O 1
ATOM 768 N N . ALA A 1 99 ? -16.875 -4.328 10.492 1 98.25 99 ALA A N 1
ATOM 769 C CA . ALA A 1 99 ? -16.219 -5.207 11.453 1 98.25 99 ALA A CA 1
ATOM 770 C C . ALA A 1 99 ? -16.719 -6.645 11.312 1 98.25 99 ALA A C 1
ATOM 772 O O . ALA A 1 99 ? -15.914 -7.586 11.312 1 98.25 99 ALA A O 1
ATOM 773 N N . ARG A 1 100 ? -17.953 -6.824 11.133 1 97.81 100 ARG A N 1
ATOM 774 C CA . ARG A 1 100 ? -18.562 -8.141 10.969 1 97.81 100 ARG A CA 1
ATOM 775 C C . ARG A 1 100 ? -18.078 -8.805 9.688 1 97.81 100 ARG A C 1
ATOM 777 O O . ARG A 1 100 ? -17.719 -9.984 9.695 1 97.81 100 ARG A O 1
ATOM 784 N N . LYS A 1 101 ? -18.047 -7.992 8.641 1 97.06 101 LYS A N 1
ATOM 785 C CA . LYS A 1 101 ? -17.578 -8.508 7.355 1 97.06 101 LYS A CA 1
ATOM 786 C C . LYS A 1 101 ? -16.141 -9.016 7.445 1 97.06 101 LYS A C 1
ATOM 788 O O . LYS A 1 101 ? -15.773 -9.984 6.777 1 97.06 101 LYS A O 1
ATOM 793 N N . LEU A 1 102 ? -15.398 -8.328 8.328 1 97.69 102 LEU A N 1
ATOM 794 C CA . LEU A 1 102 ? -13.977 -8.633 8.438 1 97.69 102 LEU A CA 1
ATOM 795 C C . LEU A 1 102 ? -13.711 -9.562 9.617 1 97.69 102 LEU A C 1
ATOM 797 O O . LEU A 1 102 ? -12.562 -9.922 9.883 1 97.69 102 LEU A O 1
ATOM 801 N N . SER A 1 103 ? -14.711 -9.977 10.375 1 97.81 103 SER A N 1
ATOM 802 C CA . SER A 1 103 ? -14.586 -10.789 11.578 1 97.81 103 SER A CA 1
ATOM 803 C C . SER A 1 103 ? -13.664 -10.133 12.602 1 97.81 103 SER A C 1
ATOM 805 O O . SER A 1 103 ? -12.797 -10.789 13.18 1 97.81 103 SER A O 1
ATOM 807 N N . LEU A 1 104 ? -13.836 -8.844 12.727 1 97.94 104 LEU A N 1
ATOM 808 C CA . LEU A 1 104 ? -13.086 -8.07 13.711 1 97.94 104 LEU A CA 1
ATOM 809 C C . LEU A 1 104 ? -13.984 -7.645 14.867 1 97.94 104 LEU A C 1
ATOM 811 O O . LEU A 1 104 ? -15.188 -7.438 14.68 1 97.94 104 LEU A O 1
ATOM 815 N N . ASN A 1 105 ? -13.383 -7.559 16.031 1 97.88 105 ASN A N 1
ATOM 816 C CA . ASN A 1 105 ? -14.109 -6.91 17.125 1 97.88 105 ASN A CA 1
ATOM 817 C C . ASN A 1 105 ? -14.039 -5.391 17.016 1 97.88 105 ASN A C 1
ATOM 819 O O . ASN A 1 105 ? -13.414 -4.855 16.094 1 97.88 105 ASN A O 1
ATOM 823 N N . ALA A 1 106 ? -14.742 -4.715 17.938 1 96.88 106 ALA A N 1
ATOM 824 C CA . ALA A 1 106 ? -14.875 -3.264 17.859 1 96.88 106 ALA A CA 1
ATOM 825 C C . ALA A 1 106 ? -13.516 -2.58 17.969 1 96.88 106 ALA A C 1
ATOM 827 O O . ALA A 1 106 ? -13.234 -1.627 17.234 1 96.88 106 ALA A O 1
ATOM 828 N N . ALA A 1 107 ? -12.68 -3.027 18.844 1 97.75 107 ALA A N 1
ATOM 829 C CA . ALA A 1 107 ? -11.367 -2.43 19.047 1 97.75 107 ALA A CA 1
ATOM 830 C C . ALA A 1 107 ? -10.492 -2.598 17.812 1 97.75 107 ALA A C 1
ATOM 832 O O . ALA A 1 107 ? -9.789 -1.666 17.406 1 97.75 107 ALA A O 1
ATOM 833 N N . GLN A 1 108 ? -10.523 -3.771 17.188 1 97.69 108 GLN A N 1
ATOM 834 C CA . GLN A 1 108 ? -9.75 -4.059 15.977 1 97.69 108 GLN A CA 1
ATOM 835 C C . GLN A 1 108 ? -10.195 -3.17 14.82 1 97.69 108 GLN A C 1
ATOM 837 O O . GLN A 1 108 ? -9.359 -2.668 14.062 1 97.69 108 GLN A O 1
ATOM 842 N N . MET A 1 109 ? -11.469 -3.014 14.711 1 97.88 109 MET A N 1
ATOM 843 C CA . MET A 1 109 ? -12.008 -2.178 13.648 1 97.88 109 MET A CA 1
ATOM 844 C C . MET A 1 109 ? -11.609 -0.718 13.844 1 97.88 109 MET A C 1
ATOM 846 O O . MET A 1 109 ? -11.273 -0.027 12.883 1 97.88 109 MET A O 1
ATOM 850 N N . ASP A 1 110 ? -11.633 -0.217 15.094 1 97.38 110 ASP A N 1
ATOM 851 C CA . ASP A 1 110 ? -11.219 1.147 15.406 1 97.38 110 ASP A CA 1
ATOM 852 C C . ASP A 1 110 ? -9.766 1.38 15 1 97.38 110 ASP A C 1
ATOM 854 O O . ASP A 1 110 ? -9.438 2.406 14.406 1 97.38 110 ASP A O 1
ATOM 858 N N . ARG A 1 111 ? -8.953 0.454 15.305 1 97 111 ARG A N 1
ATOM 859 C CA . ARG A 1 111 ? -7.531 0.564 14.977 1 97 111 ARG A CA 1
ATOM 860 C C . ARG A 1 111 ? -7.316 0.562 13.469 1 97 111 ARG A C 1
ATOM 862 O O . ARG A 1 111 ? -6.422 1.245 12.961 1 97 111 ARG A O 1
ATOM 869 N N . LEU A 1 112 ? -8.133 -0.221 12.781 1 97.69 112 LEU A N 1
ATOM 870 C CA . LEU A 1 112 ? -8.016 -0.319 11.328 1 97.69 112 LEU A CA 1
ATOM 871 C C . LEU A 1 112 ? -8.211 1.045 10.672 1 97.69 112 LEU A C 1
ATOM 873 O O . LEU A 1 112 ? -7.539 1.371 9.695 1 97.69 112 LEU A O 1
ATOM 877 N N . LEU A 1 113 ? -9.055 1.885 11.305 1 97.25 113 LEU A N 1
ATOM 878 C CA . LEU A 1 113 ? -9.391 3.172 10.711 1 97.25 113 LEU A CA 1
ATOM 879 C C . LEU A 1 113 ? -8.594 4.301 11.359 1 97.25 113 LEU A C 1
ATOM 881 O O . LEU A 1 113 ? -8.656 5.445 10.914 1 97.25 113 LEU A O 1
ATOM 885 N N . ASP A 1 114 ? -7.844 3.965 12.375 1 97.69 114 ASP A N 1
ATOM 886 C CA . ASP A 1 114 ? -7.059 4.969 13.086 1 97.69 114 ASP A CA 1
ATOM 887 C C . ASP A 1 114 ? -5.809 5.348 12.297 1 97.69 114 ASP A C 1
ATOM 889 O O . ASP A 1 114 ? -4.887 4.539 12.156 1 97.69 114 ASP A O 1
ATOM 893 N N . VAL A 1 115 ? -5.723 6.582 11.891 1 96.56 115 VAL A N 1
ATOM 894 C CA . VAL A 1 115 ? -4.652 7.043 11.016 1 96.56 115 VAL A CA 1
ATOM 895 C C . VAL A 1 115 ? -3.312 6.961 11.742 1 96.56 115 VAL A C 1
ATOM 897 O O . VAL A 1 115 ? -2.252 6.98 11.117 1 96.56 115 VAL A O 1
ATOM 900 N N . TYR A 1 116 ? -3.293 6.832 13.055 1 96.44 116 TYR A N 1
ATOM 901 C CA . TYR A 1 116 ? -2.064 6.828 13.836 1 96.44 116 TYR A CA 1
ATOM 902 C C . TYR A 1 116 ? -1.659 5.41 14.211 1 96.44 116 TYR A C 1
ATOM 904 O O . TYR A 1 116 ? -0.605 5.195 14.812 1 96.44 116 TYR A O 1
ATOM 912 N N . TYR A 1 117 ? -2.518 4.492 13.859 1 95.56 117 TYR A N 1
ATOM 913 C CA . TYR A 1 117 ? -2.229 3.092 14.156 1 95.56 117 TYR A CA 1
ATOM 914 C C . TYR A 1 117 ? -1.649 2.383 12.938 1 95.56 117 TYR A C 1
ATOM 916 O O . TYR A 1 117 ? -2.148 2.547 11.828 1 95.56 117 TYR A O 1
ATOM 924 N N . ALA A 1 118 ? -0.591 1.683 13.164 1 92.75 118 ALA A N 1
ATOM 925 C CA . ALA A 1 118 ? 0.047 0.912 12.102 1 92.75 118 ALA A CA 1
ATOM 926 C C . ALA A 1 118 ? -0.75 -0.352 11.789 1 92.75 118 ALA A C 1
ATOM 928 O O . ALA A 1 118 ? -0.354 -1.454 12.172 1 92.75 118 ALA A O 1
ATOM 929 N N . SER A 1 119 ? -1.78 -0.248 11.055 1 92.69 119 SER A N 1
ATOM 930 C CA . SER A 1 119 ? -2.662 -1.361 10.719 1 92.69 119 SER A CA 1
ATOM 931 C C . SER A 1 119 ? -2.027 -2.275 9.68 1 92.69 119 SER A C 1
ATOM 933 O O . SER A 1 119 ? -1.073 -1.885 9 1 92.69 119 SER A O 1
ATOM 935 N N . LYS A 1 120 ? -2.559 -3.457 9.68 1 93.69 120 LYS A N 1
ATOM 936 C CA . LYS A 1 120 ? -2.15 -4.375 8.617 1 93.69 120 LYS A CA 1
ATOM 937 C C . LYS A 1 120 ? -2.707 -3.93 7.266 1 93.69 120 LYS A C 1
ATOM 939 O O . LYS A 1 120 ? -3.916 -3.752 7.113 1 93.69 120 LYS A O 1
ATOM 944 N N . VAL A 1 121 ? -1.845 -3.783 6.355 1 96 121 VAL A N 1
ATOM 945 C CA . VAL A 1 121 ? -2.246 -3.316 5.035 1 96 121 VAL A CA 1
ATOM 946 C C . VAL A 1 121 ? -3.201 -4.324 4.395 1 96 121 VAL A C 1
ATOM 948 O O . VAL A 1 121 ? -4.129 -3.939 3.682 1 96 121 VAL A O 1
ATOM 951 N N . GLU A 1 122 ? -3.037 -5.648 4.68 1 94.81 122 GLU A N 1
ATOM 952 C CA . GLU A 1 122 ? -3.871 -6.699 4.105 1 94.81 122 GLU A CA 1
ATOM 953 C C . GLU A 1 122 ? -5.324 -6.555 4.547 1 94.81 122 GLU A C 1
ATOM 955 O O . GLU A 1 122 ? -6.246 -6.848 3.781 1 94.81 122 GLU A O 1
ATOM 960 N N . ALA A 1 123 ? -5.449 -6.125 5.758 1 96.88 123 ALA A N 1
ATOM 961 C CA . ALA A 1 123 ? -6.805 -5.93 6.273 1 96.88 123 ALA A CA 1
ATOM 962 C C . ALA A 1 123 ? -7.496 -4.77 5.562 1 96.88 123 ALA A C 1
ATOM 964 O O . ALA A 1 123 ? -8.688 -4.844 5.258 1 96.88 123 ALA A O 1
ATOM 965 N N . LEU A 1 124 ? -6.762 -3.736 5.332 1 97.75 124 LEU A N 1
ATOM 966 C CA . LEU A 1 124 ? -7.309 -2.592 4.609 1 97.75 124 LEU A CA 1
ATOM 967 C C . LEU A 1 124 ? -7.66 -2.973 3.174 1 97.75 124 LEU A C 1
ATOM 969 O O . LEU A 1 124 ? -8.711 -2.582 2.664 1 97.75 124 LEU A O 1
ATOM 973 N N . GLU A 1 125 ? -6.773 -3.744 2.541 1 96.12 125 GLU A N 1
ATOM 974 C CA . GLU A 1 125 ? -7.047 -4.242 1.195 1 96.12 125 GLU A CA 1
ATOM 975 C C . GLU A 1 125 ? -8.32 -5.082 1.164 1 96.12 125 GLU A C 1
ATOM 977 O O . GLU A 1 125 ? -9.148 -4.922 0.268 1 96.12 125 GLU A O 1
ATOM 982 N N . GLN A 1 126 ? -8.375 -5.945 2.09 1 96.62 126 GLN A N 1
ATOM 983 C CA . GLN A 1 126 ? -9.547 -6.812 2.162 1 96.62 126 GLN A CA 1
ATOM 984 C C . GLN A 1 126 ? -10.82 -6.004 2.383 1 96.62 126 GLN A C 1
ATOM 986 O O . GLN A 1 126 ? -11.852 -6.281 1.769 1 96.62 126 GLN A O 1
ATOM 991 N N . ALA A 1 127 ? -10.781 -5.055 3.268 1 98.44 127 ALA A N 1
ATOM 992 C CA . ALA A 1 127 ? -11.938 -4.199 3.549 1 98.44 127 ALA A CA 1
ATOM 993 C C . ALA A 1 127 ? -12.406 -3.486 2.285 1 98.44 127 ALA A C 1
ATOM 995 O O . ALA A 1 127 ? -13.602 -3.486 1.976 1 98.44 127 ALA A O 1
ATOM 996 N N . LEU A 1 128 ? -11.492 -2.881 1.571 1 97.88 128 LEU A N 1
ATOM 997 C CA . LEU A 1 128 ? -11.812 -2.18 0.333 1 97.88 128 LEU A CA 1
ATOM 998 C C . LEU A 1 128 ? -12.414 -3.135 -0.691 1 97.88 128 LEU A C 1
ATOM 1000 O O . LEU A 1 128 ? -13.391 -2.793 -1.362 1 97.88 128 LEU A O 1
ATOM 1004 N N . TYR A 1 129 ? -11.844 -4.344 -0.734 1 96.69 129 TYR A N 1
ATOM 1005 C CA . TYR A 1 129 ? -12.344 -5.352 -1.664 1 96.69 129 TYR A CA 1
ATOM 1006 C C . TYR A 1 129 ? -13.789 -5.715 -1.352 1 96.69 129 TYR A C 1
ATOM 1008 O O . TYR A 1 129 ? -14.609 -5.844 -2.26 1 96.69 129 TYR A O 1
ATOM 1016 N N . LEU A 1 130 ? -14.109 -5.902 -0.048 1 97.19 130 LEU A N 1
ATOM 1017 C CA . LEU A 1 130 ? -15.453 -6.273 0.38 1 97.19 130 LEU A CA 1
ATOM 1018 C C . LEU A 1 130 ? -16.469 -5.188 0.013 1 97.19 130 LEU A C 1
ATOM 1020 O O . LEU A 1 130 ? -17.656 -5.449 -0.068 1 97.19 130 LEU A O 1
ATOM 1024 N N . LEU A 1 131 ? -16 -3.965 -0.194 1 97.56 131 LEU A N 1
ATOM 1025 C CA . LEU A 1 131 ? -16.875 -2.855 -0.563 1 97.56 131 LEU A CA 1
ATOM 1026 C C . LEU A 1 131 ? -16.859 -2.625 -2.07 1 97.56 131 LEU A C 1
ATOM 1028 O O . LEU A 1 131 ? -17.438 -1.655 -2.564 1 97.56 131 LEU A O 1
ATOM 1032 N N . GLY A 1 132 ? -16.141 -3.48 -2.781 1 95.62 132 GLY A N 1
ATOM 1033 C CA . GLY A 1 132 ? -16.156 -3.412 -4.234 1 95.62 132 GLY A CA 1
ATOM 1034 C C . GLY A 1 132 ? -15.039 -2.559 -4.805 1 95.62 132 GLY A C 1
ATOM 1035 O O . GLY A 1 132 ? -15.164 -2.014 -5.902 1 95.62 132 GLY A O 1
ATOM 1036 N N . PHE A 1 133 ? -13.938 -2.402 -4.066 1 96.06 133 PHE A N 1
ATOM 1037 C CA . PHE A 1 133 ? -12.805 -1.61 -4.531 1 96.06 133 PHE A CA 1
ATOM 1038 C C . PHE A 1 133 ? -11.531 -2.451 -4.57 1 96.06 133 PHE A C 1
ATOM 1040 O O . PHE A 1 133 ? -11.438 -3.477 -3.893 1 96.06 133 PHE A O 1
ATOM 1047 N N . GLU A 1 134 ? -10.656 -2.047 -5.402 1 93.25 134 GLU A N 1
ATOM 1048 C CA . GLU A 1 134 ? -9.328 -2.646 -5.469 1 93.25 134 GLU A CA 1
ATOM 1049 C C . GLU A 1 134 ? -8.234 -1.591 -5.301 1 93.25 134 GLU A C 1
ATOM 1051 O O . GLU A 1 134 ? -8.375 -0.466 -5.785 1 93.25 134 GLU A O 1
ATOM 1056 N N . ALA A 1 135 ? -7.254 -1.945 -4.566 1 93.81 135 ALA A N 1
ATOM 1057 C CA . ALA A 1 135 ? -6.121 -1.054 -4.332 1 93.81 135 ALA A CA 1
ATOM 1058 C C . ALA A 1 135 ? -4.898 -1.508 -5.121 1 93.81 135 ALA A C 1
ATOM 1060 O O . ALA A 1 135 ? -4.637 -2.709 -5.238 1 93.81 135 ALA A O 1
ATOM 1061 N N . ASP A 1 136 ? -4.195 -0.568 -5.637 1 90.81 136 ASP A N 1
ATOM 1062 C CA . ASP A 1 136 ? -2.965 -0.835 -6.371 1 90.81 136 ASP A CA 1
ATOM 1063 C C . ASP A 1 136 ? -1.853 0.122 -5.945 1 90.81 136 ASP A C 1
ATOM 1065 O O . ASP A 1 136 ? -2.123 1.198 -5.41 1 90.81 136 ASP A O 1
ATOM 1069 N N . VAL A 1 137 ? -0.619 -0.359 -6.141 1 92.62 137 VAL A N 1
ATOM 1070 C CA . VAL A 1 137 ? 0.522 0.463 -5.75 1 92.62 137 VAL A CA 1
ATOM 1071 C C . VAL A 1 137 ? 1.396 0.744 -6.973 1 92.62 137 VAL A C 1
ATOM 1073 O O . VAL A 1 137 ? 1.557 -0.117 -7.84 1 92.62 137 VAL A O 1
ATOM 1076 N N . THR A 1 138 ? 1.896 1.917 -7.078 1 90.62 138 THR A N 1
ATOM 1077 C CA . THR A 1 138 ? 2.881 2.312 -8.078 1 90.62 138 THR A CA 1
ATOM 1078 C C . THR A 1 138 ? 4.145 2.848 -7.414 1 90.62 138 THR A C 1
ATOM 1080 O O . THR A 1 138 ? 4.07 3.555 -6.406 1 90.62 138 THR A O 1
ATOM 1083 N N . VAL A 1 139 ? 5.258 2.414 -7.898 1 93.31 139 VAL A N 1
ATOM 1084 C CA . VAL A 1 139 ? 6.551 2.887 -7.418 1 93.31 139 VAL A CA 1
ATOM 1085 C C . VAL A 1 139 ? 7.297 3.6 -8.547 1 93.31 139 VAL A C 1
ATOM 1087 O O . VAL A 1 139 ? 7.391 3.084 -9.656 1 93.31 139 VAL A O 1
ATOM 1090 N N . ARG A 1 140 ? 7.773 4.863 -8.234 1 91.94 140 ARG A N 1
ATOM 1091 C CA . ARG A 1 140 ? 8.469 5.66 -9.242 1 91.94 140 ARG A CA 1
ATOM 1092 C C . ARG A 1 140 ? 9.734 6.281 -8.664 1 91.94 140 ARG A C 1
ATOM 1094 O O . ARG A 1 140 ? 9.836 6.5 -7.457 1 91.94 140 ARG A O 1
ATOM 1101 N N . LYS A 1 141 ? 10.703 6.574 -9.586 1 92.81 141 LYS A N 1
ATOM 1102 C CA . LYS A 1 141 ? 11.914 7.277 -9.172 1 92.81 141 LYS A CA 1
ATOM 1103 C C . LYS A 1 141 ? 11.617 8.727 -8.82 1 92.81 141 LYS A C 1
ATOM 1105 O O . LYS A 1 141 ? 10.844 9.398 -9.508 1 92.81 141 LYS A O 1
ATOM 1110 N N . ILE A 1 142 ? 12.172 9.133 -7.652 1 88.5 142 ILE A N 1
ATOM 1111 C CA . ILE A 1 142 ? 12.047 10.531 -7.25 1 88.5 142 ILE A CA 1
ATOM 1112 C C . ILE A 1 142 ? 12.969 11.391 -8.102 1 88.5 142 ILE A C 1
ATOM 1114 O O . ILE A 1 142 ? 14.164 11.102 -8.242 1 88.5 142 ILE A O 1
ATOM 1118 N N . VAL A 1 143 ? 12.594 12.188 -9.086 1 72.81 143 VAL A N 1
ATOM 1119 C CA . VAL A 1 143 ? 13.43 13.047 -9.906 1 72.81 143 VAL A CA 1
ATOM 1120 C C . VAL A 1 143 ? 13.984 14.195 -9.055 1 72.81 143 VAL A C 1
ATOM 1122 O O . VAL A 1 143 ? 13.344 14.625 -8.094 1 72.81 143 VAL A O 1
ATOM 1125 N N . MET B 1 1 ? -3.105 -0.73 -14.016 1 54.22 1 MET B N 1
ATOM 1126 C CA . MET B 1 1 ? -3.561 -1.76 -13.086 1 54.22 1 MET B CA 1
ATOM 1127 C C . MET B 1 1 ? -2.521 -2.869 -12.953 1 54.22 1 MET B C 1
ATOM 1129 O O . MET B 1 1 ? -1.892 -3.258 -13.938 1 54.22 1 MET B O 1
ATOM 1133 N N . PHE B 1 2 ? -1.833 -3.02 -11.711 1 73.5 2 PHE B N 1
ATOM 1134 C CA . PHE B 1 2 ? -0.708 -3.941 -11.617 1 73.5 2 PHE B CA 1
ATOM 1135 C C . PHE B 1 2 ? -1.191 -5.355 -11.312 1 73.5 2 PHE B C 1
ATOM 1137 O O . PHE B 1 2 ? -1.26 -5.758 -10.148 1 73.5 2 PHE B O 1
ATOM 1144 N N . SER B 1 3 ? -1.878 -5.965 -12.352 1 91.94 3 SER B N 1
ATOM 1145 C CA . SER B 1 3 ? -2.18 -7.391 -12.273 1 91.94 3 SER B CA 1
ATOM 1146 C C . SER B 1 3 ? -1.365 -8.188 -13.289 1 91.94 3 SER B C 1
ATOM 1148 O O . SER B 1 3 ? -1.144 -7.727 -14.414 1 91.94 3 SER B O 1
ATOM 1150 N N . TYR B 1 4 ? -0.924 -9.328 -12.805 1 96.81 4 TYR B N 1
ATOM 1151 C CA . TYR B 1 4 ? -0.24 -10.219 -13.734 1 96.81 4 TYR B CA 1
ATOM 1152 C C . TYR B 1 4 ? -1.239 -11.062 -14.523 1 96.81 4 TYR B C 1
ATOM 1154 O O . TYR B 1 4 ? -2.25 -11.508 -13.977 1 96.81 4 TYR B O 1
ATOM 1162 N N . PRO B 1 5 ? -0.953 -11.203 -15.766 1 97.25 5 PRO B N 1
ATOM 1163 C CA . PRO B 1 5 ? -1.79 -12.133 -16.531 1 97.25 5 PRO B CA 1
ATOM 1164 C C . PRO B 1 5 ? -1.486 -13.602 -16.219 1 97.25 5 PRO B C 1
ATOM 1166 O O . PRO B 1 5 ? -0.325 -13.961 -16.016 1 97.25 5 PRO B O 1
ATOM 1169 N N . ALA B 1 6 ? -2.498 -14.359 -16.172 1 97.88 6 ALA B N 1
ATOM 1170 C CA . ALA B 1 6 ? -2.389 -15.82 -16.125 1 97.88 6 ALA B CA 1
ATOM 1171 C C . ALA B 1 6 ? -3.463 -16.484 -16.984 1 97.88 6 ALA B C 1
ATOM 1173 O O . ALA B 1 6 ? -4.449 -15.844 -17.359 1 97.88 6 ALA B O 1
ATOM 1174 N N . SER B 1 7 ? -3.188 -17.625 -17.391 1 97.31 7 SER B N 1
ATOM 1175 C CA . SER B 1 7 ? -4.164 -18.469 -18.078 1 97.31 7 SER B CA 1
ATOM 1176 C C . SER B 1 7 ? -4.18 -19.875 -17.531 1 97.3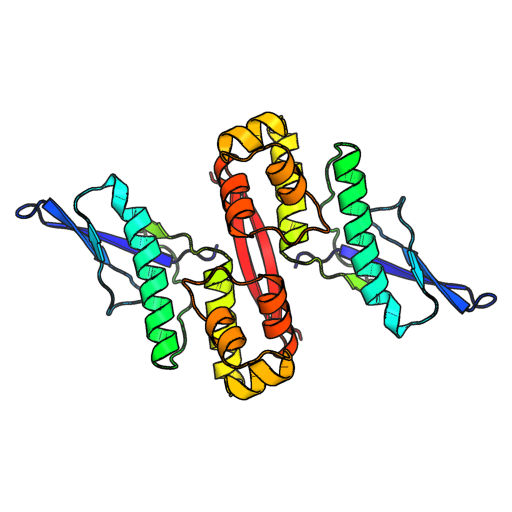1 7 SER B C 1
ATOM 1178 O O . SER B 1 7 ? -3.342 -20.234 -16.688 1 97.31 7 SER B O 1
ATOM 1180 N N . TYR B 1 8 ? -5.258 -20.562 -17.875 1 97.12 8 TYR B N 1
ATOM 1181 C CA . TYR B 1 8 ? -5.262 -21.953 -17.438 1 97.12 8 TYR B CA 1
ATOM 1182 C C . TYR B 1 8 ? -5.805 -22.875 -18.531 1 97.12 8 TYR B C 1
ATOM 1184 O O . TYR B 1 8 ? -6.512 -22.406 -19.422 1 97.12 8 TYR B O 1
ATOM 1192 N N . THR B 1 9 ? -5.375 -24.094 -18.562 1 96.44 9 THR B N 1
ATOM 1193 C CA . THR B 1 9 ? -5.922 -25.188 -19.359 1 96.44 9 THR B CA 1
ATOM 1194 C C . THR B 1 9 ? -6.438 -26.312 -18.469 1 96.44 9 THR B C 1
ATOM 1196 O O . THR B 1 9 ? -6.016 -26.422 -17.312 1 96.44 9 THR B O 1
ATOM 1199 N N . VAL B 1 10 ? -7.387 -27.062 -19.062 1 95.56 10 VAL B N 1
ATOM 1200 C CA . VAL B 1 10 ? -7.969 -28.156 -18.281 1 95.56 10 VAL B CA 1
ATOM 1201 C C . VAL B 1 10 ? -7.547 -29.5 -18.891 1 95.56 10 VAL B C 1
ATOM 1203 O O . VAL B 1 10 ? -7.598 -29.672 -20.109 1 95.56 10 VAL B O 1
ATOM 1206 N N . ASP B 1 11 ? -6.977 -30.312 -18.031 1 95 11 ASP B N 1
ATOM 1207 C CA . ASP B 1 11 ? -6.777 -31.703 -18.391 1 95 11 ASP B CA 1
ATOM 1208 C C . ASP B 1 11 ? -8.008 -32.562 -18.062 1 95 11 ASP B C 1
ATOM 1210 O O . ASP B 1 11 ? -8.234 -32.906 -16.906 1 95 11 ASP B O 1
ATOM 1214 N N . GLU B 1 12 ? -8.734 -32.906 -19.016 1 92.31 12 GLU B N 1
ATOM 1215 C CA . GLU B 1 12 ? -10.008 -33.594 -18.828 1 92.31 12 GLU B CA 1
ATOM 1216 C C . GLU B 1 12 ? -9.812 -34.969 -18.188 1 92.31 12 GLU B C 1
ATOM 1218 O O . GLU B 1 12 ? -10.672 -35.438 -17.438 1 92.31 12 GLU B O 1
ATOM 1223 N N . ALA B 1 13 ? -8.766 -35.625 -18.5 1 95.12 13 ALA B N 1
ATOM 1224 C CA . ALA B 1 13 ? -8.5 -36.969 -17.969 1 95.12 13 ALA B CA 1
ATOM 1225 C C . ALA B 1 13 ? -8.266 -36.938 -16.469 1 95.12 13 ALA B C 1
ATOM 1227 O O . ALA B 1 13 ? -8.805 -37.75 -15.727 1 95.12 13 ALA B O 1
ATOM 1228 N N . SER B 1 14 ? -7.594 -35.938 -15.875 1 94.12 14 SER B N 1
ATOM 1229 C CA . SER B 1 14 ? -7.215 -35.844 -14.469 1 94.12 14 SER B CA 1
ATOM 1230 C C . SER B 1 14 ? -8.109 -34.875 -13.711 1 94.12 14 SER B C 1
ATOM 1232 O O . SER B 1 14 ? -8.148 -34.875 -12.484 1 94.12 14 SER B O 1
ATOM 1234 N N . GLY B 1 15 ? -8.836 -34.062 -14.43 1 94.56 15 GLY B N 1
ATOM 1235 C CA . GLY B 1 15 ? -9.641 -33.031 -13.805 1 94.56 15 GLY B CA 1
ATOM 1236 C C . GLY B 1 15 ? -8.812 -31.891 -13.258 1 94.56 15 GLY B C 1
ATOM 1237 O O . GLY B 1 15 ? -9.305 -31.094 -12.453 1 94.56 15 GLY B O 1
ATOM 1238 N N . GLU B 1 16 ? -7.566 -31.891 -13.711 1 96.38 16 GLU B N 1
ATOM 1239 C CA . GLU B 1 16 ? -6.633 -30.891 -13.211 1 96.38 16 GLU B CA 1
ATOM 1240 C C . GLU B 1 16 ? -6.699 -29.609 -14.047 1 96.38 16 GLU B C 1
ATOM 1242 O O . GLU B 1 16 ? -6.852 -29.672 -15.266 1 96.38 16 GLU B O 1
ATOM 1247 N N . TYR B 1 17 ? -6.625 -28.484 -13.359 1 97.44 17 TYR B N 1
ATOM 1248 C CA . TYR B 1 17 ? -6.457 -27.172 -14 1 97.44 17 TYR B CA 1
ATOM 1249 C C . TYR B 1 17 ? -5.004 -26.719 -13.938 1 97.44 17 TYR B C 1
ATOM 1251 O O . TYR B 1 17 ? -4.457 -26.531 -12.844 1 97.44 17 TYR B O 1
ATOM 1259 N N . HIS B 1 18 ? -4.414 -26.547 -15.094 1 97.69 18 HIS B N 1
ATOM 1260 C CA . HIS B 1 18 ? -3.023 -26.109 -15.18 1 97.69 18 HIS B CA 1
ATOM 1261 C C . HIS B 1 18 ? -2.928 -24.609 -15.445 1 97.69 18 HIS B C 1
ATOM 1263 O O . HIS B 1 18 ? -3.375 -24.125 -16.484 1 97.69 18 HIS B O 1
ATOM 1269 N N . ILE B 1 19 ? -2.348 -23.922 -14.5 1 98.19 19 ILE B N 1
ATOM 1270 C CA . ILE B 1 19 ? -2.238 -22.469 -14.609 1 98.19 19 ILE B CA 1
ATOM 1271 C C . ILE B 1 19 ? -0.875 -22.094 -15.188 1 98.19 19 ILE B C 1
ATOM 1273 O O . ILE B 1 19 ? 0.151 -22.641 -14.773 1 98.19 19 ILE B O 1
ATOM 1277 N N . HIS B 1 20 ? -0.856 -21.156 -16.109 1 97.56 20 HIS B N 1
ATOM 1278 C CA . HIS B 1 20 ? 0.335 -20.672 -16.797 1 97.56 20 HIS B CA 1
ATOM 1279 C C . HIS B 1 20 ? 0.529 -19.172 -16.578 1 97.56 20 HIS B C 1
ATOM 1281 O O . HIS B 1 20 ? -0.445 -18.422 -16.516 1 97.56 20 HIS B O 1
ATOM 1287 N N . TYR B 1 21 ? 1.747 -18.859 -16.516 1 98 21 TYR B N 1
ATOM 1288 C CA . TYR B 1 21 ? 2.096 -17.469 -16.234 1 98 21 TYR B CA 1
ATOM 1289 C C . TYR B 1 21 ? 3.002 -16.906 -17.328 1 98 21 TYR B C 1
ATOM 1291 O O . TYR B 1 21 ? 4.172 -17.281 -17.422 1 98 21 TYR B O 1
ATOM 1299 N N . ARG B 1 22 ? 2.537 -15.906 -17.984 1 96.56 22 ARG B N 1
ATOM 1300 C CA . ARG B 1 22 ? 3.299 -15.352 -19.094 1 96.56 22 ARG B CA 1
ATOM 1301 C C . ARG B 1 22 ? 4.582 -14.688 -18.609 1 96.56 22 ARG B C 1
ATOM 1303 O O . ARG B 1 22 ? 5.625 -14.789 -19.25 1 96.56 22 ARG B O 1
ATOM 1310 N N . ASP B 1 23 ? 4.551 -14.055 -17.469 1 97.62 23 ASP B N 1
ATOM 1311 C CA . ASP B 1 23 ? 5.688 -13.281 -16.969 1 97.62 23 ASP B CA 1
ATOM 1312 C C . ASP B 1 23 ? 6.613 -14.148 -16.125 1 97.62 23 ASP B C 1
ATOM 1314 O O . ASP B 1 23 ? 7.707 -13.719 -15.758 1 97.62 23 ASP B O 1
ATOM 1318 N N . PHE B 1 24 ? 6.164 -15.289 -15.781 1 97.69 24 PHE B N 1
ATOM 1319 C CA . PHE B 1 24 ? 6.961 -16.297 -15.094 1 97.69 24 PHE B CA 1
ATOM 1320 C C . PHE B 1 24 ? 6.848 -17.641 -15.789 1 97.69 24 PHE B C 1
ATOM 1322 O O . PHE B 1 24 ? 6.277 -18.594 -15.234 1 97.69 24 PHE B O 1
ATOM 1329 N N . PRO B 1 25 ? 7.473 -17.828 -16.906 1 95.81 25 PRO B N 1
ATOM 1330 C CA . PRO B 1 25 ? 7.234 -18.984 -17.781 1 95.81 25 PRO B CA 1
ATOM 1331 C C . PRO B 1 25 ? 7.699 -20.297 -17.156 1 95.81 25 PRO B C 1
ATOM 1333 O O . PRO B 1 25 ? 7.238 -21.375 -17.547 1 95.81 25 PRO B O 1
ATOM 1336 N N . GLU B 1 26 ? 8.578 -20.234 -16.219 1 94.38 26 GLU B N 1
ATOM 1337 C CA . GLU B 1 26 ? 9.094 -21.453 -15.578 1 94.38 26 GLU B CA 1
ATOM 1338 C C . GLU B 1 26 ? 8.141 -21.953 -14.492 1 94.38 26 GLU B C 1
ATOM 1340 O O . GLU B 1 26 ? 8.32 -23.047 -13.961 1 94.38 26 GLU B O 1
ATOM 1345 N N . LEU B 1 27 ? 7.207 -21.125 -14.18 1 95.06 27 LEU B N 1
ATOM 1346 C CA . LEU B 1 27 ? 6.273 -21.438 -13.102 1 95.06 27 LEU B CA 1
ATOM 1347 C C . LEU B 1 27 ? 5.039 -22.156 -13.648 1 95.06 27 LEU B C 1
ATOM 1349 O O . LEU B 1 27 ? 4.559 -21.828 -14.734 1 95.06 27 LEU B O 1
ATOM 1353 N N . ASN B 1 28 ? 4.559 -23.078 -12.953 1 93.5 28 ASN B N 1
ATOM 1354 C CA . ASN B 1 28 ? 3.279 -23.734 -13.188 1 93.5 28 ASN B CA 1
ATOM 1355 C C . ASN B 1 28 ? 2.561 -24.047 -11.883 1 93.5 28 ASN B C 1
ATOM 1357 O O . ASN B 1 28 ? 3.201 -24.375 -10.875 1 93.5 28 ASN B O 1
ATOM 1361 N N . SER B 1 29 ? 1.283 -23.859 -11.906 1 97.5 29 SER B N 1
ATOM 1362 C CA . SER B 1 29 ? 0.425 -24.188 -10.773 1 97.5 29 SER B CA 1
ATOM 1363 C C . SER B 1 29 ? -0.701 -25.125 -11.195 1 97.5 29 SER B C 1
ATOM 1365 O O . SER B 1 29 ? -1.114 -25.141 -12.352 1 97.5 29 SER B O 1
ATOM 1367 N N . VAL B 1 30 ? -1.106 -25.969 -10.297 1 97.25 30 VAL B N 1
ATOM 1368 C CA . VAL B 1 30 ? -2.207 -26.891 -10.555 1 97.25 30 VAL B CA 1
ATOM 1369 C C . VAL B 1 30 ? -3.236 -26.797 -9.438 1 97.25 30 VAL B C 1
ATOM 1371 O O . VAL B 1 30 ? -2.877 -26.641 -8.266 1 97.25 30 VAL B O 1
ATOM 1374 N N . THR B 1 31 ? -4.422 -26.828 -9.773 1 97.62 31 THR B N 1
ATOM 1375 C CA . THR B 1 31 ? -5.523 -26.938 -8.82 1 97.62 31 THR B CA 1
ATOM 1376 C C . THR B 1 31 ? -6.582 -27.906 -9.336 1 97.62 31 THR B C 1
ATOM 1378 O O . THR B 1 31 ? -6.555 -28.297 -10.5 1 97.62 31 THR B O 1
ATOM 1381 N N . TYR B 1 32 ? -7.5 -28.344 -8.508 1 95.81 32 TYR B N 1
ATOM 1382 C CA . TYR B 1 32 ? -8.469 -29.375 -8.875 1 95.81 32 TYR B CA 1
ATOM 1383 C C . TYR B 1 32 ? -9.883 -28.797 -8.93 1 95.81 32 TYR B C 1
ATOM 1385 O O . TYR B 1 32 ? -10.859 -29.547 -9.008 1 95.81 32 TYR B O 1
ATOM 1393 N N . SER B 1 33 ? -9.984 -27.547 -8.758 1 95.75 33 SER B N 1
ATOM 1394 C CA . SER B 1 33 ? -11.273 -26.875 -8.82 1 95.75 33 SER B CA 1
ATOM 1395 C C . SER B 1 33 ? -11.164 -25.531 -9.547 1 95.75 33 SER B C 1
ATOM 1397 O O . SER B 1 33 ? -10.25 -24.75 -9.289 1 95.75 33 SER B O 1
ATOM 1399 N N . LEU B 1 34 ? -12.109 -25.312 -10.414 1 94.44 34 LEU B N 1
ATOM 1400 C CA . LEU B 1 34 ? -12.172 -24.047 -11.141 1 94.44 34 LEU B CA 1
ATOM 1401 C C . LEU B 1 34 ? -12.281 -22.875 -10.172 1 94.44 34 LEU B C 1
ATOM 1403 O O . LEU B 1 34 ? -11.68 -21.828 -10.406 1 94.44 34 LEU B O 1
ATOM 1407 N N . GLU B 1 35 ? -12.938 -23.047 -9.078 1 95.69 35 GLU B N 1
ATOM 1408 C CA . GLU B 1 35 ? -13.164 -21.984 -8.102 1 95.69 35 GLU B CA 1
ATOM 1409 C C . GLU B 1 35 ? -11.867 -21.562 -7.422 1 95.69 35 GLU B C 1
ATOM 1411 O O . GLU B 1 35 ? -11.766 -20.453 -6.895 1 95.69 35 GLU B O 1
ATOM 1416 N N . ASP B 1 36 ? -10.82 -22.406 -7.5 1 96.81 36 ASP B N 1
ATOM 1417 C CA . ASP B 1 36 ? -9.578 -22.156 -6.781 1 96.81 36 ASP B CA 1
ATOM 1418 C C . ASP B 1 36 ? -8.516 -21.562 -7.707 1 96.81 36 ASP B C 1
ATOM 1420 O O . ASP B 1 36 ? -7.43 -21.188 -7.262 1 96.81 36 ASP B O 1
ATOM 1424 N N . VAL B 1 37 ? -8.836 -21.438 -8.984 1 96.69 37 VAL B N 1
ATOM 1425 C CA . VAL B 1 37 ? -7.836 -21.094 -9.992 1 96.69 37 VAL B CA 1
ATOM 1426 C C . VAL B 1 37 ? -7.238 -19.719 -9.664 1 96.69 37 VAL B C 1
ATOM 1428 O O . VAL B 1 37 ? -6.016 -19.562 -9.672 1 96.69 37 VAL B O 1
ATOM 1431 N N . GLU B 1 38 ? -8.055 -18.766 -9.297 1 94.38 38 GLU B N 1
ATOM 1432 C CA . GLU B 1 38 ? -7.566 -17.422 -9.039 1 94.38 38 GLU B CA 1
ATOM 1433 C C . GLU B 1 38 ? -6.656 -17.391 -7.812 1 94.38 38 GLU B C 1
ATOM 1435 O O . GLU B 1 38 ? -5.59 -16.766 -7.836 1 94.38 38 GLU B O 1
ATOM 1440 N N . LEU B 1 39 ? -7.129 -18.031 -6.801 1 95.5 39 LEU B N 1
ATOM 1441 C CA . LEU B 1 39 ? -6.34 -18.078 -5.574 1 95.5 39 LEU B CA 1
ATOM 1442 C C . LEU B 1 39 ? -5.004 -18.766 -5.816 1 95.5 39 LEU B C 1
ATOM 1444 O O . LEU B 1 39 ? -3.963 -18.297 -5.363 1 95.5 39 LEU B O 1
ATOM 1448 N N . GLU B 1 40 ? -5.078 -19.875 -6.504 1 97.69 40 GLU B N 1
ATOM 1449 C CA . GLU B 1 40 ? -3.859 -20.609 -6.832 1 97.69 40 GLU B CA 1
ATOM 1450 C C . GLU B 1 40 ? -2.92 -19.766 -7.688 1 97.69 40 GLU B C 1
ATOM 1452 O O . GLU B 1 40 ? -1.702 -19.797 -7.496 1 97.69 40 GLU B O 1
ATOM 1457 N N . ALA B 1 41 ? -3.525 -19.031 -8.594 1 97.88 41 ALA B N 1
ATOM 1458 C CA . ALA B 1 41 ? -2.727 -18.172 -9.461 1 97.88 41 ALA B CA 1
ATOM 1459 C C . ALA B 1 41 ? -1.994 -17.094 -8.656 1 97.88 41 ALA B C 1
ATOM 1461 O O . ALA B 1 41 ? -0.822 -16.812 -8.914 1 97.88 41 ALA B O 1
ATOM 1462 N N . GLN B 1 42 ? -2.658 -16.516 -7.688 1 96.38 42 GLN B N 1
ATOM 1463 C CA . GLN B 1 42 ? -2.029 -15.5 -6.852 1 96.38 42 GLN B CA 1
ATOM 1464 C C . GLN B 1 42 ? -0.864 -16.078 -6.059 1 96.38 42 GLN B C 1
ATOM 1466 O O . GLN B 1 42 ? 0.205 -15.477 -5.977 1 96.38 42 GLN B O 1
ATOM 1471 N N . GLU B 1 43 ? -1.088 -17.234 -5.512 1 97.25 43 GLU B N 1
ATOM 1472 C CA . GLU B 1 43 ? -0.014 -17.906 -4.789 1 97.25 43 GLU B CA 1
ATOM 1473 C C . GLU B 1 43 ? 1.164 -18.203 -5.711 1 97.25 43 GLU B C 1
ATOM 1475 O O . GLU B 1 43 ? 2.322 -18.094 -5.305 1 97.25 43 GLU B O 1
ATOM 1480 N N . GLY B 1 44 ? 0.838 -18.609 -6.895 1 97.69 44 GLY B N 1
ATOM 1481 C CA . GLY B 1 44 ? 1.878 -18.844 -7.883 1 97.69 44 GLY B CA 1
ATOM 1482 C C . GLY B 1 44 ? 2.729 -17.625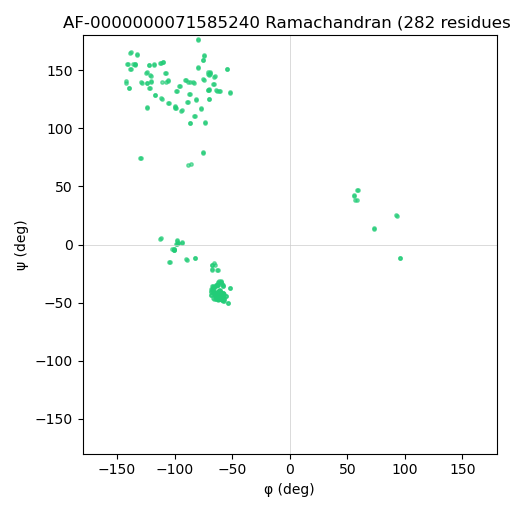 -8.156 1 97.69 44 GLY B C 1
ATOM 1483 O O . GLY B 1 44 ? 3.957 -17.719 -8.211 1 97.69 44 GLY B O 1
ATOM 1484 N N . ILE B 1 45 ? 2.09 -16.531 -8.32 1 97.19 45 ILE B N 1
ATOM 1485 C CA . ILE B 1 45 ? 2.814 -15.289 -8.578 1 97.19 45 ILE B CA 1
ATOM 1486 C C . ILE B 1 45 ? 3.725 -14.969 -7.395 1 97.19 45 ILE B C 1
ATOM 1488 O O . ILE B 1 45 ? 4.879 -14.578 -7.578 1 97.19 45 ILE B O 1
ATOM 1492 N N . LYS B 1 46 ? 3.219 -15.109 -6.184 1 97.31 46 LYS B N 1
ATOM 1493 C CA . LYS B 1 46 ? 4.043 -14.914 -4.996 1 97.31 46 LYS B CA 1
ATOM 1494 C C . LYS B 1 46 ? 5.281 -15.805 -5.031 1 97.31 46 LYS B C 1
ATOM 1496 O O . LYS B 1 46 ? 6.395 -15.344 -4.781 1 97.31 46 LYS B O 1
ATOM 1501 N N . ASN B 1 47 ? 5.074 -17.062 -5.414 1 97.94 47 ASN B N 1
ATOM 1502 C CA . ASN B 1 47 ? 6.176 -18.016 -5.535 1 97.94 47 ASN B CA 1
ATOM 1503 C C . ASN B 1 47 ? 7.184 -17.562 -6.594 1 97.94 47 ASN B C 1
ATOM 1505 O O . ASN B 1 47 ? 8.391 -17.703 -6.398 1 97.94 47 ASN B O 1
ATOM 1509 N N . GLY B 1 48 ? 6.68 -17.125 -7.707 1 97.94 48 GLY B N 1
ATOM 1510 C CA . GLY B 1 48 ? 7.555 -16.625 -8.758 1 97.94 48 GLY B CA 1
ATOM 1511 C C . GLY B 1 48 ? 8.406 -15.453 -8.32 1 97.94 48 GLY B C 1
ATOM 1512 O O . GLY B 1 48 ? 9.609 -15.422 -8.586 1 97.94 48 GLY B O 1
ATOM 1513 N N . VAL B 1 49 ? 7.812 -14.531 -7.629 1 97.94 49 VAL B N 1
ATOM 1514 C CA . VAL B 1 49 ? 8.531 -13.375 -7.109 1 97.94 49 VAL B CA 1
ATOM 1515 C C . VAL B 1 49 ? 9.609 -13.828 -6.133 1 97.94 49 VAL B C 1
ATOM 1517 O O . VAL B 1 49 ? 10.766 -13.406 -6.23 1 97.94 49 VAL B O 1
ATOM 1520 N N . ALA B 1 50 ? 9.227 -14.695 -5.234 1 97.75 50 ALA B N 1
ATOM 1521 C CA . ALA B 1 50 ? 10.172 -15.227 -4.254 1 97.75 50 ALA B CA 1
ATOM 1522 C C . ALA B 1 50 ? 11.352 -15.922 -4.941 1 97.75 50 ALA B C 1
ATOM 1524 O O . ALA B 1 50 ? 12.5 -15.758 -4.523 1 97.75 50 ALA B O 1
ATOM 1525 N N . ALA B 1 51 ? 11.094 -16.672 -5.969 1 97.62 51 ALA B N 1
ATOM 1526 C CA . ALA B 1 51 ? 12.133 -17.406 -6.695 1 97.62 51 ALA B CA 1
ATOM 1527 C C . ALA B 1 51 ? 13.117 -16.438 -7.352 1 97.62 51 ALA B C 1
ATOM 1529 O O . ALA B 1 51 ? 14.336 -16.641 -7.281 1 97.62 51 ALA B O 1
ATOM 1530 N N . GLU B 1 52 ? 12.562 -15.438 -8.016 1 97.69 52 GLU B N 1
ATOM 1531 C CA . GLU B 1 52 ? 13.438 -14.445 -8.641 1 97.69 52 GLU B CA 1
ATOM 1532 C C . GLU B 1 52 ? 14.32 -13.758 -7.598 1 97.69 52 GLU B C 1
ATOM 1534 O O . GLU B 1 52 ? 15.5 -13.523 -7.844 1 97.69 52 GLU B O 1
ATOM 1539 N N . MET B 1 53 ? 13.734 -13.43 -6.465 1 97.62 53 MET B N 1
ATOM 1540 C CA . MET B 1 53 ? 14.484 -12.773 -5.398 1 97.62 53 MET B CA 1
ATOM 1541 C C . MET B 1 53 ? 15.609 -13.672 -4.895 1 97.62 53 MET B C 1
ATOM 1543 O O . MET B 1 53 ? 16.734 -13.219 -4.691 1 97.62 53 MET B O 1
ATOM 1547 N N . GLU B 1 54 ? 15.273 -14.883 -4.684 1 96.25 54 GLU B N 1
ATOM 1548 C CA . GLU B 1 54 ? 16.25 -15.852 -4.199 1 96.25 54 GLU B CA 1
ATOM 1549 C C . GLU B 1 54 ? 17.438 -15.953 -5.156 1 96.25 54 GLU B C 1
ATOM 1551 O O . GLU B 1 54 ? 18.594 -16.078 -4.719 1 96.25 54 GLU B O 1
ATOM 1556 N N . GLU B 1 55 ? 17.172 -15.836 -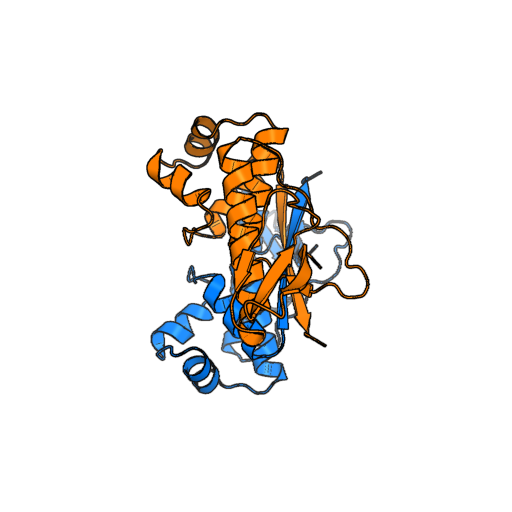6.426 1 96.75 55 GLU B N 1
ATOM 1557 C CA . GLU B 1 55 ? 18.219 -15.969 -7.441 1 96.75 55 GLU B CA 1
ATOM 1558 C C . GLU B 1 55 ? 18.812 -14.617 -7.809 1 96.75 55 GLU B C 1
ATOM 1560 O O . GLU B 1 55 ? 19.609 -14.516 -8.742 1 96.75 55 GLU B O 1
ATOM 1565 N N . ARG B 1 56 ? 18.359 -13.609 -7.168 1 96.5 56 ARG B N 1
ATOM 1566 C CA . ARG B 1 56 ? 18.828 -12.25 -7.391 1 96.5 56 ARG B CA 1
ATOM 1567 C C . ARG B 1 56 ? 18.625 -11.836 -8.844 1 96.5 56 ARG B C 1
ATOM 1569 O O . ARG B 1 56 ? 19.562 -11.312 -9.477 1 96.5 56 ARG B O 1
ATOM 1576 N N . ARG B 1 57 ? 17.469 -12.094 -9.344 1 97.56 57 ARG B N 1
ATOM 1577 C CA . ARG B 1 57 ? 17.078 -11.695 -10.688 1 97.56 57 ARG B CA 1
ATOM 1578 C C . ARG B 1 57 ? 15.977 -10.633 -10.641 1 97.56 57 ARG B C 1
ATOM 1580 O O . ARG B 1 57 ? 15.25 -10.523 -9.648 1 97.56 57 ARG B O 1
ATOM 1587 N N . LEU B 1 58 ? 15.898 -9.867 -11.703 1 97.75 58 LEU B N 1
ATOM 1588 C CA . LEU B 1 58 ? 14.859 -8.844 -11.812 1 97.75 58 LEU B CA 1
ATOM 1589 C C . LEU B 1 58 ? 13.477 -9.484 -11.852 1 97.75 58 LEU B C 1
ATOM 1591 O O . LEU B 1 58 ? 13.266 -10.5 -12.516 1 97.75 58 LEU B O 1
ATOM 1595 N N . ILE B 1 59 ? 12.641 -8.938 -11.07 1 97.75 59 ILE B N 1
ATOM 1596 C CA . ILE B 1 59 ? 11.234 -9.344 -11.109 1 97.75 59 ILE B CA 1
ATOM 1597 C C . ILE B 1 59 ? 10.523 -8.625 -12.25 1 97.75 59 ILE B C 1
ATOM 1599 O O . ILE B 1 59 ? 10.555 -7.395 -12.336 1 97.75 59 ILE B O 1
ATOM 1603 N N . PRO B 1 60 ? 9.922 -9.336 -13.102 1 96.94 60 PRO B N 1
ATOM 1604 C CA . PRO B 1 60 ? 9.312 -8.688 -14.273 1 96.94 60 PRO B CA 1
ATOM 1605 C C . PRO B 1 60 ? 8.094 -7.84 -13.906 1 96.94 60 PRO B C 1
ATOM 1607 O O . PRO B 1 60 ? 7.352 -8.18 -12.984 1 96.94 60 PRO B O 1
ATOM 1610 N N . ALA B 1 61 ? 7.941 -6.805 -14.664 1 94.88 61 ALA B N 1
ATOM 1611 C CA . ALA B 1 61 ? 6.68 -6.074 -14.609 1 94.88 61 ALA B CA 1
ATOM 1612 C C . ALA B 1 61 ? 5.547 -6.883 -15.234 1 94.88 61 ALA B C 1
ATOM 1614 O O . ALA B 1 61 ? 5.781 -7.695 -16.125 1 94.88 61 ALA B O 1
ATOM 1615 N N . PRO B 1 62 ? 4.363 -6.68 -14.719 1 95.75 62 PRO B N 1
ATOM 1616 C CA . PRO B 1 62 ? 3.234 -7.383 -15.336 1 95.75 62 PRO B CA 1
ATOM 1617 C C . PRO B 1 62 ? 3.033 -7.008 -16.797 1 95.75 62 PRO B C 1
ATOM 1619 O O . PRO B 1 62 ? 3.025 -5.82 -17.141 1 95.75 62 PRO B O 1
ATOM 1622 N N . SER B 1 63 ? 2.871 -7.992 -17.609 1 95.62 63 SER B N 1
ATOM 1623 C CA . SER B 1 63 ? 2.518 -7.762 -19.016 1 95.62 63 SER B CA 1
ATOM 1624 C C . SER B 1 63 ? 1.056 -7.352 -19.156 1 95.62 63 SER B C 1
ATOM 1626 O O . SER B 1 63 ? 0.252 -7.582 -18.25 1 95.62 63 SER B O 1
ATOM 1628 N N . ALA B 1 64 ? 0.764 -6.793 -20.297 1 94.38 64 ALA B N 1
ATOM 1629 C CA . ALA B 1 64 ? -0.618 -6.414 -20.578 1 94.38 64 ALA B CA 1
ATOM 1630 C C . ALA B 1 64 ? -1.518 -7.645 -20.656 1 94.38 64 ALA B C 1
ATOM 1632 O O . ALA B 1 64 ? -1.111 -8.688 -21.172 1 94.38 64 ALA B O 1
ATOM 1633 N N . LEU B 1 65 ? -2.703 -7.434 -20.188 1 95.12 65 LEU B N 1
ATOM 1634 C CA . LEU B 1 65 ? -3.684 -8.508 -20.266 1 95.12 65 LEU B CA 1
ATOM 1635 C C . LEU B 1 65 ? -4.051 -8.797 -21.719 1 95.12 65 LEU B C 1
ATOM 1637 O O . LEU B 1 65 ? -4.152 -7.871 -22.531 1 95.12 65 LEU B O 1
ATOM 1641 N N . GLN B 1 66 ? -4.16 -9.992 -22.078 1 95.56 66 GLN B N 1
ATOM 1642 C CA . GLN B 1 66 ? -4.668 -10.461 -23.359 1 95.56 66 GLN B CA 1
ATOM 1643 C C . GLN B 1 66 ? -6.031 -11.133 -23.203 1 95.56 66 GLN B C 1
ATOM 1645 O O . GLN B 1 66 ? -6.406 -11.539 -22.094 1 95.56 66 GLN B O 1
ATOM 1650 N N . PRO B 1 67 ? -6.789 -11.156 -24.344 1 95.12 67 PRO B N 1
ATOM 1651 C CA . PRO B 1 67 ? -8.086 -11.836 -24.234 1 95.12 67 PRO B CA 1
ATOM 1652 C C . PRO B 1 67 ? -7.969 -13.242 -23.656 1 95.12 67 PRO B C 1
ATOM 1654 O O . PRO B 1 67 ? -7.102 -14.016 -24.078 1 95.12 67 PRO B O 1
ATOM 1657 N N . GLY B 1 68 ? -8.82 -13.508 -22.672 1 93.75 68 GLY B N 1
ATOM 1658 C CA . GLY B 1 68 ? -8.82 -14.828 -22.078 1 93.75 68 GLY B CA 1
ATOM 1659 C C . GLY B 1 68 ? -7.98 -14.922 -20.812 1 93.75 68 GLY B C 1
ATOM 1660 O O . GLY B 1 68 ? -8.094 -15.883 -20.047 1 93.75 68 GLY B O 1
ATOM 1661 N N . ASP B 1 69 ? -7.203 -13.938 -20.547 1 96 69 ASP B N 1
ATOM 1662 C CA . ASP B 1 69 ? -6.371 -13.93 -19.344 1 96 69 ASP B CA 1
ATOM 1663 C C . ASP B 1 69 ? -7.215 -13.742 -18.094 1 96 69 ASP B C 1
ATOM 1665 O O . ASP B 1 69 ? -8.258 -13.078 -18.125 1 96 69 ASP B O 1
ATOM 1669 N N . ILE B 1 70 ? -6.703 -14.398 -17.078 1 94.62 70 ILE B N 1
ATOM 1670 C CA . ILE B 1 70 ? -7.09 -14.008 -15.719 1 94.62 70 ILE B CA 1
ATOM 1671 C C . ILE B 1 70 ? -6.176 -12.891 -15.219 1 94.62 70 ILE B C 1
ATOM 1673 O O . ILE B 1 70 ? -4.961 -12.945 -15.406 1 94.62 70 ILE B O 1
ATOM 1677 N N . ALA B 1 71 ? -6.84 -11.82 -14.719 1 94.75 71 ALA B N 1
ATOM 1678 C CA . ALA B 1 71 ? -6.059 -10.773 -14.07 1 94.75 71 ALA B CA 1
ATOM 1679 C C . ALA B 1 71 ? -5.75 -11.141 -12.617 1 94.75 71 ALA B C 1
ATOM 1681 O O . ALA B 1 71 ? -6.645 -11.133 -11.766 1 94.75 71 ALA B O 1
ATOM 1682 N N . VAL B 1 72 ? -4.543 -11.422 -12.32 1 95.56 72 VAL B N 1
ATOM 1683 C CA . VAL B 1 72 ? -4.172 -11.883 -10.984 1 95.56 72 VAL B CA 1
ATOM 1684 C C . VAL B 1 72 ? -3.729 -10.695 -10.133 1 95.56 72 VAL B C 1
ATOM 1686 O O . VAL B 1 72 ? -2.709 -10.062 -10.422 1 95.56 72 VAL B O 1
ATOM 1689 N N . HIS B 1 73 ? -4.492 -10.453 -9.125 1 92.12 73 HIS B N 1
ATOM 1690 C CA . HIS B 1 73 ? -4.164 -9.375 -8.203 1 92.12 73 HIS B CA 1
ATOM 1691 C C . HIS B 1 73 ? -2.938 -9.727 -7.363 1 92.12 73 HIS B C 1
ATOM 1693 O O . HIS B 1 73 ? -2.828 -10.836 -6.848 1 92.12 73 HIS B O 1
ATOM 1699 N N . VAL B 1 74 ? -2.059 -8.805 -7.285 1 93.81 74 VAL B N 1
ATOM 1700 C CA . VAL B 1 74 ? -0.884 -8.938 -6.43 1 93.81 74 VAL B CA 1
ATOM 1701 C C . VAL B 1 74 ? -1.049 -8.07 -5.184 1 93.81 74 VAL B C 1
ATOM 1703 O O . VAL B 1 74 ? -1.222 -6.855 -5.285 1 93.81 74 VAL B O 1
ATOM 1706 N N . PRO B 1 75 ? -0.998 -8.688 -4.008 1 94.62 75 PRO B N 1
ATOM 1707 C CA . PRO B 1 75 ? -1.12 -7.887 -2.789 1 94.62 75 PRO B CA 1
ATOM 1708 C C . PRO B 1 75 ? -0.104 -6.75 -2.729 1 94.62 75 PRO B C 1
ATOM 1710 O O . PRO B 1 75 ? 1.011 -6.883 -3.24 1 94.62 75 PRO B O 1
ATOM 1713 N N . ILE B 1 76 ? -0.438 -5.695 -2.076 1 95.44 76 ILE B N 1
ATOM 1714 C CA . ILE B 1 76 ? 0.345 -4.465 -1.992 1 95.44 76 ILE B CA 1
ATOM 1715 C C . ILE B 1 76 ? 1.737 -4.777 -1.448 1 95.44 76 ILE B C 1
ATOM 1717 O O . ILE B 1 76 ? 2.742 -4.328 -2.002 1 95.44 76 ILE B O 1
ATOM 1721 N N . LEU B 1 77 ? 1.794 -5.555 -0.372 1 96.12 77 LEU B N 1
ATOM 1722 C CA . LEU B 1 77 ? 3.07 -5.867 0.259 1 96.12 77 LEU B CA 1
ATOM 1723 C C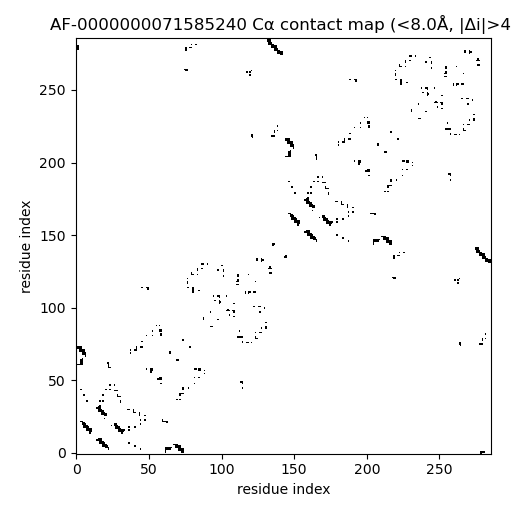 . LEU B 1 77 ? 3.992 -6.598 -0.712 1 96.12 77 LEU B C 1
ATOM 1725 O O . LEU B 1 77 ? 5.191 -6.32 -0.767 1 96.12 77 LEU B O 1
ATOM 1729 N N . VAL B 1 78 ? 3.441 -7.508 -1.438 1 96.19 78 VAL B N 1
ATOM 1730 C CA . VAL B 1 78 ? 4.242 -8.281 -2.381 1 96.19 78 VAL B CA 1
ATOM 1731 C C . VAL B 1 78 ? 4.785 -7.363 -3.475 1 96.19 78 VAL B C 1
ATOM 1733 O O . VAL B 1 78 ? 5.957 -7.453 -3.844 1 96.19 78 VAL B O 1
ATOM 1736 N N . ARG B 1 79 ? 3.975 -6.547 -3.939 1 96.19 79 ARG B N 1
ATOM 1737 C CA . ARG B 1 79 ? 4.391 -5.598 -4.965 1 96.19 79 ARG B CA 1
ATOM 1738 C C . ARG B 1 79 ? 5.504 -4.691 -4.453 1 96.19 79 ARG B C 1
ATOM 1740 O O . ARG B 1 79 ? 6.496 -4.461 -5.145 1 96.19 79 ARG B O 1
ATOM 1747 N N . LEU B 1 80 ? 5.305 -4.176 -3.289 1 96.81 80 LEU B N 1
ATOM 1748 C CA . LEU B 1 80 ? 6.316 -3.297 -2.709 1 96.81 80 LEU B CA 1
ATOM 1749 C C . LEU B 1 80 ? 7.637 -4.031 -2.531 1 96.81 80 LEU B C 1
ATOM 1751 O O . LEU B 1 80 ? 8.703 -3.477 -2.799 1 96.81 80 LEU B O 1
ATOM 1755 N N . LYS B 1 81 ? 7.555 -5.234 -2.074 1 97.69 81 LYS B N 1
ATOM 1756 C CA . LYS B 1 81 ? 8.766 -6.027 -1.902 1 97.69 81 LYS B CA 1
ATOM 1757 C C . LYS B 1 81 ? 9.445 -6.289 -3.244 1 97.69 81 LYS B C 1
ATOM 1759 O O . LYS B 1 81 ? 10.68 -6.223 -3.346 1 97.69 81 LYS B O 1
ATOM 1764 N N . ALA B 1 82 ? 8.664 -6.594 -4.219 1 97.44 82 ALA B N 1
ATOM 1765 C CA . ALA B 1 82 ? 9.203 -6.809 -5.559 1 97.44 82 ALA B CA 1
ATOM 1766 C C . ALA B 1 82 ? 9.914 -5.555 -6.066 1 97.44 82 ALA B C 1
ATOM 1768 O O . ALA B 1 82 ? 11.031 -5.637 -6.598 1 97.44 82 ALA B O 1
ATOM 1769 N N . GLU B 1 83 ? 9.297 -4.469 -5.883 1 97 83 GLU B N 1
ATOM 1770 C CA . GLU B 1 83 ? 9.859 -3.203 -6.336 1 97 83 GLU B CA 1
ATOM 1771 C C . GLU B 1 83 ? 11.125 -2.852 -5.555 1 97 83 GLU B C 1
ATOM 1773 O O . GLU B 1 83 ? 12.086 -2.32 -6.121 1 97 83 GLU B O 1
ATOM 1778 N N . LEU B 1 84 ? 11.07 -3.104 -4.266 1 98.06 84 LEU B N 1
ATOM 1779 C CA . LEU B 1 84 ? 12.258 -2.857 -3.463 1 98.06 84 LEU B CA 1
ATOM 1780 C C . LEU B 1 84 ? 13.422 -3.717 -3.943 1 98.06 84 LEU B C 1
ATOM 1782 O O . LEU B 1 84 ? 14.539 -3.223 -4.105 1 98.06 84 LEU B O 1
ATOM 1786 N N . HIS B 1 85 ? 13.18 -4.984 -4.164 1 98.31 85 HIS B N 1
ATOM 1787 C CA . HIS B 1 85 ? 14.195 -5.891 -4.691 1 98.31 85 HIS B CA 1
ATOM 1788 C C . HIS B 1 85 ? 14.797 -5.352 -5.984 1 98.31 85 HIS B C 1
ATOM 1790 O O . HIS B 1 85 ? 16.016 -5.293 -6.129 1 98.31 85 HIS B O 1
ATOM 1796 N N . ASN B 1 86 ? 13.922 -4.965 -6.918 1 98.06 86 ASN B N 1
ATOM 1797 C CA . ASN B 1 86 ? 14.391 -4.441 -8.195 1 98.06 86 ASN B CA 1
ATOM 1798 C C . ASN B 1 86 ? 15.211 -3.166 -8.016 1 98.06 86 ASN B C 1
ATOM 1800 O O . ASN B 1 86 ? 16.219 -2.967 -8.695 1 98.06 86 ASN B O 1
ATOM 1804 N N . ALA B 1 87 ? 14.781 -2.301 -7.125 1 98 87 ALA B N 1
ATOM 1805 C CA . ALA B 1 87 ? 15.508 -1.064 -6.84 1 98 87 ALA B CA 1
ATOM 1806 C C . ALA B 1 87 ? 16.891 -1.36 -6.281 1 98 87 ALA B C 1
ATOM 1808 O O . ALA B 1 87 ? 17.875 -0.702 -6.648 1 98 87 ALA B O 1
ATOM 1809 N N . MET B 1 88 ? 16.938 -2.309 -5.383 1 98.31 88 MET B N 1
ATOM 1810 C CA . MET B 1 88 ? 18.219 -2.695 -4.793 1 98.31 88 MET B CA 1
ATOM 1811 C C . MET B 1 88 ? 19.172 -3.248 -5.855 1 98.31 88 MET B C 1
ATOM 1813 O O . MET B 1 88 ? 20.359 -2.912 -5.875 1 98.31 88 MET B O 1
ATOM 1817 N N . LEU B 1 89 ? 18.625 -4.062 -6.73 1 97.62 89 LEU B N 1
ATOM 1818 C CA . LEU B 1 89 ? 19.438 -4.594 -7.82 1 97.62 89 LEU B CA 1
ATOM 1819 C C . LEU B 1 89 ? 19.938 -3.469 -8.719 1 97.62 89 LEU B C 1
ATOM 1821 O O . LEU B 1 89 ? 21.125 -3.42 -9.062 1 97.62 89 LEU B O 1
ATOM 1825 N N . ALA B 1 90 ? 19.062 -2.596 -9.07 1 95.75 90 ALA B N 1
ATOM 1826 C CA . ALA B 1 90 ? 19.391 -1.502 -9.984 1 95.75 90 ALA B CA 1
ATOM 1827 C C . ALA B 1 90 ? 20.469 -0.591 -9.391 1 95.75 90 ALA B C 1
ATOM 1829 O O . ALA B 1 90 ? 21.297 -0.052 -10.117 1 95.75 90 ALA B O 1
ATOM 1830 N N . SER B 1 91 ? 20.422 -0.428 -8.141 1 96.62 91 SER B N 1
ATOM 1831 C CA . SER B 1 91 ? 21.359 0.472 -7.473 1 96.62 91 SER B CA 1
ATOM 1832 C C . SER B 1 91 ? 22.547 -0.292 -6.895 1 96.62 91 SER B C 1
ATOM 1834 O O . SER B 1 91 ? 23.375 0.281 -6.184 1 96.62 91 SER B O 1
ATOM 1836 N N . ASP B 1 92 ? 22.578 -1.605 -7.094 1 97.19 92 ASP B N 1
ATOM 1837 C CA . ASP B 1 92 ? 23.609 -2.488 -6.574 1 97.19 92 ASP B CA 1
ATOM 1838 C C . ASP B 1 92 ? 23.719 -2.381 -5.055 1 97.19 92 ASP B C 1
ATOM 1840 O O . ASP B 1 92 ? 24.812 -2.287 -4.508 1 97.19 92 ASP B O 1
ATOM 1844 N N . THR B 1 93 ? 22.625 -2.254 -4.41 1 97.75 93 THR B N 1
ATOM 1845 C CA . THR B 1 93 ? 22.562 -2.197 -2.955 1 97.75 93 THR B CA 1
ATOM 1846 C C . THR B 1 93 ? 22.438 -3.6 -2.365 1 97.75 93 THR B C 1
ATOM 1848 O O . THR B 1 93 ? 21.5 -4.332 -2.678 1 97.75 93 THR B O 1
ATOM 1851 N N . ARG B 1 94 ? 23.438 -3.969 -1.453 1 96.81 94 ARG B N 1
ATOM 1852 C CA . ARG B 1 94 ? 23.391 -5.266 -0.784 1 96.81 94 ARG B CA 1
ATOM 1853 C C . ARG B 1 94 ? 22.422 -5.25 0.384 1 96.81 94 ARG B C 1
ATOM 1855 O O . ARG B 1 94 ? 22.109 -4.191 0.936 1 96.81 94 ARG B O 1
ATOM 1862 N N . LYS B 1 95 ? 21.891 -6.418 0.669 1 96.62 95 LYS B N 1
ATOM 1863 C CA . LYS B 1 95 ? 20.953 -6.566 1.777 1 96.62 95 LYS B CA 1
ATOM 1864 C C . LYS B 1 95 ? 21.516 -5.988 3.066 1 96.62 95 LYS B C 1
ATOM 1866 O O . LYS B 1 95 ? 20.828 -5.289 3.805 1 96.62 95 LYS B O 1
ATOM 1871 N N . ALA B 1 96 ? 22.812 -6.176 3.246 1 97.31 96 ALA B N 1
ATOM 1872 C CA . ALA B 1 96 ? 23.469 -5.695 4.457 1 97.31 96 ALA B CA 1
ATOM 1873 C C . ALA B 1 96 ? 23.5 -4.168 4.5 1 97.31 96 ALA B C 1
ATOM 1875 O O . ALA B 1 96 ? 23.297 -3.568 5.555 1 97.31 96 ALA B O 1
ATOM 1876 N N . ASP B 1 97 ? 23.703 -3.551 3.412 1 98.12 97 ASP B N 1
ATOM 1877 C CA . ASP B 1 97 ? 23.734 -2.094 3.32 1 98.12 97 ASP B CA 1
ATOM 1878 C C . ASP B 1 97 ? 22.344 -1.503 3.562 1 98.12 97 ASP B C 1
ATOM 1880 O O . ASP B 1 97 ? 22.219 -0.493 4.254 1 98.12 97 ASP B O 1
ATOM 1884 N N . MET B 1 98 ? 21.375 -2.143 2.961 1 98.06 98 MET B N 1
ATOM 1885 C CA . MET B 1 98 ? 20 -1.689 3.17 1 98.06 98 MET B CA 1
ATOM 1886 C C . MET B 1 98 ? 19.609 -1.797 4.641 1 98.06 98 MET B C 1
ATOM 1888 O O . MET B 1 98 ? 19 -0.882 5.191 1 98.06 98 MET B O 1
ATOM 1892 N N . ALA B 1 99 ? 19.969 -2.883 5.25 1 98.25 99 ALA B N 1
ATOM 1893 C CA . ALA B 1 99 ? 19.703 -3.09 6.672 1 98.25 99 ALA B CA 1
ATOM 1894 C C . ALA B 1 99 ? 20.312 -1.97 7.516 1 98.25 99 ALA B C 1
ATOM 1896 O O . ALA B 1 99 ? 19.656 -1.441 8.414 1 98.25 99 ALA B O 1
ATOM 1897 N N . ARG B 1 100 ? 21.469 -1.576 7.215 1 97.81 100 ARG B N 1
ATOM 1898 C CA . ARG B 1 100 ? 22.156 -0.508 7.93 1 97.81 100 ARG B CA 1
ATOM 1899 C C . ARG B 1 100 ? 21.453 0.826 7.746 1 97.81 100 ARG B C 1
ATOM 1901 O O . ARG B 1 100 ? 21.25 1.563 8.711 1 97.81 100 ARG B O 1
ATOM 1908 N N . LYS B 1 101 ? 21.031 1.05 6.504 1 97 101 LYS B N 1
ATOM 1909 C CA . LYS B 1 101 ? 20.328 2.289 6.207 1 97 101 LYS B CA 1
ATOM 1910 C C . LYS B 1 101 ? 19.031 2.387 7.012 1 97 101 LYS B C 1
ATOM 1912 O O . LYS B 1 101 ? 18.609 3.48 7.398 1 97 101 LYS B O 1
ATOM 1917 N N . LEU B 1 102 ? 18.469 1.188 7.25 1 97.56 102 LEU B N 1
ATOM 1918 C CA . LEU B 1 102 ? 17.172 1.141 7.914 1 97.56 102 LEU B CA 1
ATOM 1919 C C . LEU B 1 102 ? 17.328 0.865 9.406 1 97.56 102 LEU B C 1
ATOM 1921 O O . LEU B 1 102 ? 16.344 0.76 10.133 1 97.56 102 LEU B O 1
ATOM 1925 N N . SER B 1 103 ? 18.547 0.709 9.914 1 97.81 103 SER B N 1
ATOM 1926 C CA . SER B 1 103 ? 18.844 0.343 11.297 1 97.81 103 SER B CA 1
ATOM 1927 C C . SER B 1 103 ? 18.141 -0.959 11.688 1 97.81 103 SER B C 1
ATOM 1929 O O . SER B 1 103 ? 17.547 -1.054 12.758 1 97.81 103 SER B O 1
ATOM 1931 N N . LEU B 1 104 ? 18.188 -1.896 10.773 1 97.88 104 LEU B N 1
ATOM 1932 C CA . LEU B 1 104 ? 17.625 -3.227 11.008 1 97.88 104 LEU B CA 1
ATOM 1933 C C . LEU B 1 104 ? 18.75 -4.254 11.18 1 97.88 104 LEU B C 1
ATOM 1935 O O . LEU B 1 104 ? 19.828 -4.109 10.594 1 97.88 104 LEU B O 1
ATOM 1939 N N . ASN B 1 105 ? 18.453 -5.234 12.008 1 97.88 105 ASN B N 1
ATOM 1940 C CA . ASN B 1 105 ? 19.359 -6.383 12.016 1 97.88 105 ASN B CA 1
ATOM 1941 C C . ASN B 1 105 ? 19.078 -7.32 10.844 1 97.88 105 ASN B C 1
ATOM 1943 O O . ASN B 1 105 ? 18.172 -7.074 10.039 1 97.88 105 ASN B O 1
ATOM 1947 N N . ALA B 1 106 ? 19.922 -8.367 10.727 1 96.88 106 ALA B N 1
ATOM 1948 C CA . ALA B 1 106 ? 19.859 -9.266 9.57 1 96.88 106 ALA B CA 1
ATOM 1949 C C . ALA B 1 106 ? 18.5 -9.953 9.484 1 96.88 106 ALA B C 1
ATOM 1951 O O . ALA B 1 106 ? 17.938 -10.086 8.398 1 96.88 106 ALA B O 1
ATOM 1952 N N . ALA B 1 107 ? 17.984 -10.414 10.57 1 97.75 107 ALA B N 1
ATOM 1953 C CA . ALA B 1 107 ? 16.703 -11.117 10.594 1 97.75 107 ALA B CA 1
ATOM 1954 C C . ALA B 1 107 ? 15.562 -10.195 10.18 1 97.75 107 ALA B C 1
ATOM 1956 O O . ALA B 1 107 ? 14.68 -10.602 9.422 1 97.75 107 ALA B O 1
ATOM 1957 N N . GLN B 1 108 ? 15.57 -8.953 10.656 1 97.69 108 GLN B N 1
ATOM 1958 C CA . GLN B 1 108 ? 14.555 -7.965 10.32 1 97.69 108 GLN B CA 1
ATOM 1959 C C . GLN B 1 108 ? 14.562 -7.645 8.828 1 97.69 108 GLN B C 1
ATOM 1961 O O . GLN B 1 108 ? 13.508 -7.52 8.203 1 97.69 108 GLN B O 1
ATOM 1966 N N . MET B 1 109 ? 15.734 -7.516 8.32 1 97.81 109 MET B N 1
ATOM 1967 C CA . MET B 1 109 ? 15.883 -7.215 6.898 1 97.81 109 MET B CA 1
ATOM 1968 C C . MET B 1 109 ? 15.383 -8.375 6.043 1 97.81 109 MET B C 1
ATOM 1970 O O . MET B 1 109 ? 14.719 -8.164 5.023 1 97.81 109 MET B O 1
ATOM 1974 N N . ASP B 1 110 ? 15.672 -9.625 6.445 1 97.31 110 ASP B N 1
ATOM 1975 C CA . ASP B 1 110 ? 15.195 -10.812 5.738 1 97.31 110 ASP B CA 1
ATOM 1976 C C . ASP B 1 110 ? 13.664 -10.844 5.695 1 97.31 110 ASP B C 1
ATOM 1978 O O . ASP B 1 110 ? 13.078 -11.117 4.652 1 97.31 110 ASP B O 1
ATOM 1982 N N . ARG B 1 111 ? 13.07 -10.547 6.77 1 96.94 111 ARG B N 1
ATOM 1983 C CA . ARG B 1 111 ? 11.617 -10.555 6.855 1 96.94 111 ARG B CA 1
ATOM 1984 C C . ARG B 1 111 ? 11.016 -9.461 5.977 1 96.94 111 ARG B C 1
ATOM 1986 O O . ARG B 1 111 ? 9.945 -9.648 5.387 1 96.94 111 ARG B O 1
ATOM 1993 N N . LEU B 1 112 ? 11.703 -8.336 5.914 1 97.69 112 LEU B N 1
ATOM 1994 C CA . LEU B 1 112 ? 11.219 -7.211 5.117 1 97.69 112 LEU B CA 1
ATOM 1995 C C . LEU B 1 112 ? 11.078 -7.609 3.65 1 97.69 112 LEU B C 1
ATOM 1997 O O . LEU B 1 112 ? 10.141 -7.184 2.975 1 97.69 112 LEU B O 1
ATOM 2001 N N . LEU B 1 113 ? 11.953 -8.531 3.203 1 97.19 113 LEU B N 1
ATOM 2002 C CA . LEU B 1 113 ? 11.969 -8.906 1.794 1 97.19 113 LEU B CA 1
ATOM 2003 C C . LEU B 1 113 ? 11.242 -10.227 1.573 1 97.19 113 LEU B C 1
ATOM 2005 O O . LEU B 1 113 ? 11.047 -10.648 0.431 1 97.19 113 LEU B O 1
ATOM 2009 N N . ASP B 1 114 ? 10.828 -10.836 2.656 1 97.62 114 ASP B N 1
ATOM 2010 C CA . ASP B 1 114 ? 10.148 -12.125 2.562 1 97.62 114 ASP B CA 1
ATOM 2011 C C . ASP B 1 114 ? 8.703 -11.945 2.104 1 97.62 114 ASP B C 1
ATOM 2013 O O . ASP B 1 114 ? 7.871 -11.414 2.844 1 97.62 114 ASP B O 1
ATOM 2017 N N . VAL B 1 115 ? 8.383 -12.492 0.97 1 96.56 115 VAL B N 1
ATOM 2018 C CA . VAL B 1 115 ? 7.086 -12.312 0.333 1 96.56 115 VAL B CA 1
ATOM 2019 C C . VAL B 1 115 ? 5.992 -12.93 1.201 1 96.56 115 VAL B C 1
ATOM 2021 O O . VAL B 1 115 ? 4.816 -12.586 1.063 1 96.56 115 VAL B O 1
ATOM 2024 N N . TYR B 1 116 ? 6.305 -13.781 2.125 1 96.38 116 TYR B N 1
ATOM 2025 C CA . TYR B 1 116 ? 5.324 -14.492 2.93 1 96.38 116 TYR B CA 1
ATOM 2026 C C . TYR B 1 116 ? 5.203 -13.883 4.32 1 96.38 116 TYR B C 1
ATOM 2028 O O . TYR B 1 116 ? 4.379 -14.312 5.129 1 96.38 116 TYR B O 1
ATOM 2036 N N . TYR B 1 117 ? 6.039 -12.914 4.559 1 95.5 117 TYR B N 1
ATOM 2037 C CA . TYR B 1 117 ? 6.008 -12.25 5.855 1 95.5 117 TYR B CA 1
ATOM 2038 C C . TYR B 1 117 ? 5.219 -10.945 5.777 1 95.5 117 TYR B C 1
ATOM 2040 O O . TYR B 1 117 ? 5.379 -10.164 4.836 1 95.5 117 TYR B O 1
ATOM 2048 N N . ALA B 1 118 ? 4.352 -10.781 6.715 1 92.69 118 ALA B N 1
ATOM 2049 C CA . ALA B 1 118 ? 3.553 -9.562 6.797 1 92.69 118 ALA B CA 1
ATOM 2050 C C . ALA B 1 118 ? 4.383 -8.398 7.324 1 92.69 118 ALA B C 1
ATOM 2052 O O . ALA B 1 118 ? 4.234 -7.996 8.484 1 92.69 118 ALA B O 1
ATOM 2053 N N . SER B 1 119 ? 5.172 -7.809 6.516 1 92.69 119 SER B N 1
ATOM 2054 C 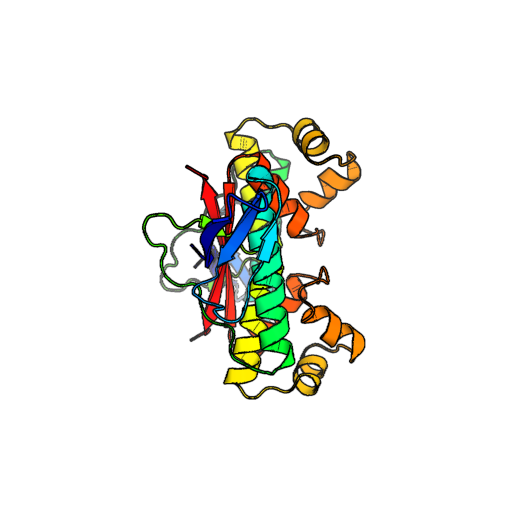CA . SER B 1 119 ? 6.059 -6.715 6.898 1 92.69 119 SER B CA 1
ATOM 2055 C C . SER B 1 119 ? 5.285 -5.414 7.086 1 92.69 119 SER B C 1
ATOM 2057 O O . SER B 1 119 ? 4.148 -5.289 6.625 1 92.69 119 SER B O 1
ATOM 2059 N N . LYS B 1 120 ? 5.93 -4.562 7.82 1 93.69 120 LYS B N 1
ATOM 2060 C CA . LYS B 1 120 ? 5.367 -3.221 7.941 1 93.69 120 LYS B CA 1
ATOM 2061 C C . LYS B 1 120 ? 5.496 -2.449 6.633 1 93.69 120 LYS B C 1
ATOM 2063 O O . LYS B 1 120 ? 6.598 -2.309 6.098 1 93.69 120 LYS B O 1
ATOM 2068 N N . VAL B 1 121 ? 4.418 -1.976 6.18 1 96 121 VAL B N 1
ATOM 2069 C CA . VAL B 1 121 ? 4.406 -1.258 4.91 1 96 121 VAL B CA 1
ATOM 2070 C C . VAL B 1 121 ? 5.277 -0.007 5.016 1 96 121 VAL B C 1
ATOM 2072 O O . VAL B 1 121 ? 5.941 0.376 4.051 1 96 121 VAL B O 1
ATOM 2075 N N . GLU B 1 122 ? 5.344 0.646 6.215 1 94.81 122 GLU B N 1
ATOM 2076 C CA . GLU B 1 122 ? 6.117 1.864 6.422 1 94.81 122 GLU B CA 1
ATOM 2077 C C . GLU B 1 122 ? 7.609 1.613 6.215 1 94.81 122 GLU B C 1
ATOM 2079 O O . GLU B 1 122 ? 8.328 2.482 5.715 1 94.81 122 GLU B O 1
ATOM 2084 N N . ALA B 1 123 ? 7.996 0.44 6.609 1 96.88 123 ALA B N 1
ATOM 2085 C CA . ALA B 1 123 ? 9.398 0.092 6.434 1 96.88 123 ALA B CA 1
ATOM 2086 C C . ALA B 1 123 ? 9.75 -0.07 4.957 1 96.88 123 ALA B C 1
ATOM 2088 O O . ALA B 1 123 ? 10.82 0.347 4.516 1 96.88 123 ALA B O 1
ATOM 2089 N N . LEU B 1 124 ? 8.859 -0.673 4.234 1 97.75 124 LEU B N 1
ATOM 2090 C CA . LEU B 1 124 ? 9.062 -0.832 2.799 1 97.75 124 LEU B CA 1
ATOM 2091 C C . LEU B 1 124 ? 9.078 0.522 2.098 1 97.75 124 LEU B C 1
ATOM 2093 O O . LEU B 1 124 ? 9.906 0.764 1.22 1 97.75 124 LEU B O 1
ATOM 2097 N N . GLU B 1 125 ? 8.148 1.404 2.51 1 96.12 125 GLU B N 1
ATOM 2098 C CA . GLU B 1 125 ? 8.125 2.76 1.972 1 96.12 125 GLU B CA 1
ATOM 2099 C C . GLU B 1 125 ? 9.438 3.49 2.244 1 96.12 125 GLU B C 1
ATOM 2101 O O . GLU B 1 125 ? 9.977 4.148 1.356 1 96.12 125 GLU B O 1
ATOM 2106 N N . GLN B 1 126 ? 9.828 3.385 3.438 1 96.56 126 GLN B N 1
ATOM 2107 C CA . GLN B 1 126 ? 11.07 4.047 3.822 1 96.56 126 GLN B CA 1
ATOM 2108 C C . GLN B 1 126 ? 12.25 3.496 3.029 1 96.56 126 GLN B C 1
ATOM 2110 O O . GLN B 1 126 ? 13.117 4.254 2.588 1 96.56 126 GLN B O 1
ATOM 2115 N N . ALA B 1 127 ? 12.336 2.205 2.887 1 98.44 127 ALA B N 1
ATOM 2116 C CA . ALA B 1 127 ? 13.414 1.567 2.131 1 98.44 127 ALA B CA 1
ATOM 2117 C C . ALA B 1 127 ? 13.461 2.084 0.696 1 98.44 127 ALA B C 1
ATOM 2119 O O . ALA B 1 127 ? 14.523 2.453 0.194 1 98.44 127 ALA B O 1
ATOM 2120 N N . LEU B 1 128 ? 12.312 2.105 0.048 1 97.88 128 LEU B N 1
ATOM 2121 C CA . LEU B 1 128 ? 12.219 2.594 -1.323 1 97.88 128 LEU B CA 1
ATOM 2122 C C . LEU B 1 128 ? 12.648 4.055 -1.409 1 97.88 128 LEU B C 1
ATOM 2124 O O . LEU B 1 128 ? 13.375 4.441 -2.33 1 97.88 128 LEU B O 1
ATOM 2128 N N . TYR B 1 129 ? 12.227 4.828 -0.395 1 96.69 129 TYR B N 1
ATOM 2129 C CA . TYR B 1 129 ? 12.586 6.242 -0.357 1 96.69 129 TYR B CA 1
ATOM 2130 C C . TYR B 1 129 ? 14.094 6.422 -0.269 1 96.69 129 TYR B C 1
ATOM 2132 O O . TYR B 1 129 ? 14.664 7.277 -0.949 1 96.69 129 TYR B O 1
ATOM 2140 N N . LEU B 1 130 ? 14.766 5.617 0.588 1 97.19 130 LEU B N 1
ATOM 2141 C CA . LEU B 1 130 ? 16.219 5.703 0.778 1 97.19 130 LEU B CA 1
ATOM 2142 C C . LEU B 1 130 ? 16.953 5.371 -0.513 1 97.19 130 LEU B C 1
ATOM 2144 O O . LEU B 1 130 ? 18.109 5.746 -0.68 1 97.19 130 LEU B O 1
ATOM 2148 N N . LEU B 1 131 ? 16.312 4.664 -1.429 1 97.56 131 LEU B N 1
ATOM 2149 C CA . LEU B 1 131 ? 16.922 4.305 -2.707 1 97.56 131 LEU B CA 1
ATOM 2150 C C . LEU B 1 131 ? 16.484 5.266 -3.807 1 97.56 131 LEU B C 1
ATOM 2152 O O . LEU B 1 131 ? 16.781 5.051 -4.98 1 97.56 131 LEU B O 1
ATOM 2156 N N . GLY B 1 132 ? 15.719 6.277 -3.432 1 95.75 132 GLY B N 1
ATOM 2157 C CA . GLY B 1 132 ? 15.344 7.309 -4.387 1 95.75 132 GLY B CA 1
ATOM 2158 C C . GLY B 1 132 ? 14.023 7.027 -5.082 1 95.75 132 GLY B C 1
ATOM 2159 O O . GLY B 1 132 ? 13.789 7.5 -6.195 1 95.75 132 GLY B O 1
ATOM 2160 N N . PHE B 1 133 ? 13.141 6.246 -4.449 1 96.06 133 PHE B N 1
ATOM 2161 C CA . PHE B 1 133 ? 11.836 5.93 -5.027 1 96.06 133 PHE B CA 1
ATOM 2162 C C . PHE B 1 133 ? 10.711 6.363 -4.102 1 96.06 133 PHE B C 1
ATOM 2164 O O . PHE B 1 133 ? 10.922 6.527 -2.896 1 96.06 133 PHE B O 1
ATOM 2171 N N . GLU B 1 134 ? 9.617 6.609 -4.691 1 93.25 134 GLU B N 1
ATOM 2172 C CA . GLU B 1 134 ? 8.398 6.898 -3.943 1 93.25 134 GLU B CA 1
ATOM 2173 C C . GLU B 1 134 ? 7.27 5.949 -4.336 1 93.25 134 GLU B C 1
ATOM 2175 O O . GLU B 1 134 ? 7.141 5.582 -5.508 1 93.25 134 GLU B O 1
ATOM 2180 N N . ALA B 1 135 ? 6.562 5.523 -3.357 1 93.81 135 ALA B N 1
ATOM 2181 C CA . ALA B 1 135 ? 5.43 4.629 -3.58 1 93.81 135 ALA B CA 1
ATOM 2182 C C . ALA B 1 135 ? 4.105 5.371 -3.41 1 93.81 135 ALA B C 1
ATOM 2184 O O . ALA B 1 135 ? 3.975 6.227 -2.533 1 93.81 135 ALA B O 1
ATOM 2185 N N . ASP B 1 136 ? 3.182 5.035 -4.234 1 91 136 ASP B N 1
ATOM 2186 C CA . ASP B 1 136 ? 1.841 5.609 -4.168 1 91 136 ASP B CA 1
ATOM 2187 C C . ASP B 1 136 ? 0.773 4.527 -4.332 1 91 136 ASP B C 1
ATOM 2189 O O . ASP B 1 136 ? 1.049 3.449 -4.859 1 91 136 ASP B O 1
ATOM 2193 N N . VAL B 1 137 ? -0.412 4.852 -3.779 1 92.69 137 VAL B N 1
ATOM 2194 C CA . VAL B 1 137 ? -1.502 3.885 -3.854 1 92.69 137 VAL B CA 1
ATOM 2195 C C . VAL B 1 137 ? -2.691 4.504 -4.586 1 92.69 137 VAL B C 1
ATOM 2197 O O . VAL B 1 137 ? -2.979 5.691 -4.422 1 92.69 137 VAL B O 1
ATOM 2200 N N . THR B 1 138 ? -3.332 3.752 -5.414 1 90.62 138 THR B N 1
ATOM 2201 C CA . THR B 1 138 ? -4.582 4.117 -6.066 1 90.62 138 THR B CA 1
ATOM 2202 C C . THR B 1 138 ? -5.684 3.117 -5.727 1 90.62 138 THR B C 1
ATOM 2204 O O . THR B 1 138 ? -5.434 1.912 -5.648 1 90.62 138 THR B O 1
ATOM 2207 N N . VAL B 1 139 ? -6.82 3.619 -5.414 1 93.31 139 VAL B N 1
ATOM 2208 C CA . VAL B 1 139 ? -7.988 2.795 -5.125 1 93.31 139 VAL B CA 1
ATOM 2209 C C . VAL B 1 139 ? -9.078 3.066 -6.16 1 93.31 139 VAL B C 1
ATOM 2211 O O . VAL B 1 139 ? -9.398 4.223 -6.445 1 93.31 139 VAL B O 1
ATOM 2214 N N . ARG B 1 140 ? -9.617 1.952 -6.777 1 91.94 140 ARG B N 1
ATOM 2215 C CA . ARG B 1 140 ? -10.641 2.084 -7.809 1 91.94 140 ARG B CA 1
ATOM 2216 C C . ARG B 1 140 ? -11.781 1.097 -7.582 1 91.94 140 ARG B C 1
ATOM 2218 O O . ARG B 1 140 ? -11.578 0.042 -6.973 1 91.94 140 ARG B O 1
ATOM 2225 N N . LYS B 1 141 ? -12.977 1.469 -8.125 1 92.81 141 LYS B N 1
ATOM 2226 C CA . LYS B 1 141 ? -14.117 0.559 -8.07 1 92.81 141 LYS B CA 1
ATOM 2227 C C . LYS B 1 141 ? -13.922 -0.629 -9.008 1 92.81 141 LYS B C 1
ATOM 2229 O O . LYS B 1 141 ? -13.453 -0.466 -10.133 1 92.81 141 LYS B O 1
ATOM 2234 N N . ILE B 1 142 ? -14.195 -1.824 -8.43 1 88.38 142 ILE B N 1
ATOM 2235 C CA . ILE B 1 142 ? -14.141 -3.031 -9.242 1 88.38 142 ILE B CA 1
ATOM 2236 C C . ILE B 1 142 ? -15.352 -3.08 -10.172 1 88.38 142 ILE B C 1
ATOM 2238 O O . ILE B 1 142 ? -16.5 -2.922 -9.719 1 88.38 142 ILE B O 1
ATOM 2242 N N . VAL B 1 143 ? -15.352 -2.832 -11.461 1 72.81 143 VAL B N 1
ATOM 2243 C CA . VAL B 1 143 ? -16.484 -2.891 -12.391 1 72.81 143 VAL B CA 1
ATOM 2244 C C . VAL B 1 143 ? -16.938 -4.34 -12.562 1 72.81 143 VAL B C 1
ATOM 2246 O O . VAL B 1 143 ? -16.125 -5.266 -12.453 1 72.81 143 VAL B O 1
#

pLDDT: mean 95.61, std 4.74, range [54.22, 98.44]

Foldseek 3Di:
DQFAWKAWDADPVQQKIWIAGPQQRVFIWIDNDPVCRQVRVQVRLLVSLVVCLVVLHQRDGHDDYDPRIDGHDHDPLSVLLNVLSNLCSVVVNDLVNLCVVLVHDPVLSVLSNRSPHPHDVVSSQVSQVVSPDHDDDDDDDDD/DQFAWKAWDADPVQQKIWIAGPQQRVFIWIDNDPVCRQVRVQVRLLVSLVVCLVVLHQRDGHDDYDPRIDGHDHDPLSVLLNVLSNLCSVVVNDLVNLCVVLVHDPVLSVLSNRSPHPDDVVSSQVSQVVSPDHDDDDDDDDD

Secondary structure (DSSP, 8-state):
--EEEEEEEEETTTTEEEEEETT-TT-EEEES-GGGHHHHHHHHHHHHHHHHHHTT-PPPPPPPP-TT-EEEE--HHHHHHHHHHHHHHHTT--HHHHHHHHT--HHHHHHHH-TTS---HHHHHHHHHHTTEEEEEEEEE--/--EEEEEEEEETTTTEEEEEETT-TT-EEEES-GGGHHHHHHHHHHHHHHHHHHTT-PPPPPPPP-TT-EEEE--HHHHHHHHHHHHHHHTT--HHHHHHHHT--HHHHHHHH-TTS---HHHHHHHHHHTTEEEEEEEEE--

Sequence (286 aa):
MFSYPASYTVDEASGEYHIHYRDFPELNSVTYSLEDVELEAQEGIKNGVAAEMEERRLIPAPSALQPGDIAVHVPILVRLKAELHNAMLASDTRKADMARKLSLNAAQMDRLLDVYYASKVEALEQALYLLGFEADVTVRKIVMFSYPASYTVDEASGEYHIHYRDFPELNSVTYSLEDVELEAQEGIKNGVAAEMEERRLIPAPSALQPGDIAVHVPILVRLKAELHNAMLASDTRKADMARKLSLNAAQMDRLLDVYYASKVEALEQALYLLGFEADVTVRKIV

Nearest PDB structures (foldseek):
  6u0i-assembly1_B  TM=8.826E-01  e=3.120E-10  Escherichia coli str. K-12 substr. DH10B
  3dnv-assembly1_B  TM=7.705E-01  e=2.267E-01  Escherichia coli K-12
  5k98-assembly1_P  TM=7.670E-01  e=2.876E-01  Escherichia coli MP020980.2
  6af4-assembly2_F  TM=7.502E-01  e=2.876E-01  Streptococcus pneumoniae TIGR4
  2wiu-assembly1_B  TM=7.689E-01  e=3.438E-01  Escherichia coli